Protein AF-A0A957GEA8-F1 (afdb_monomer_lite)

Structure (mmCIF, N/CA/C/O backbone):
data_AF-A0A957GEA8-F1
#
_entry.id   AF-A0A957GEA8-F1
#
loop_
_atom_site.group_PDB
_atom_site.id
_atom_site.type_symbol
_atom_site.label_atom_id
_atom_site.label_alt_id
_atom_site.label_comp_id
_atom_site.label_asym_id
_atom_site.label_entity_id
_atom_site.label_seq_id
_atom_site.pdbx_PDB_ins_code
_atom_site.Cartn_x
_atom_site.Cartn_y
_atom_site.Cartn_z
_atom_site.occupancy
_atom_site.B_iso_or_equiv
_atom_site.auth_seq_id
_atom_site.auth_comp_id
_atom_site.auth_asym_id
_atom_site.auth_atom_id
_atom_site.pdbx_PDB_model_num
ATOM 1 N N . PRO A 1 1 ? 6.054 -22.560 -19.680 1.00 32.09 1 PRO A N 1
ATOM 2 C CA . PRO A 1 1 ? 7.113 -21.522 -19.739 1.00 32.09 1 PRO A CA 1
ATOM 3 C C . PRO A 1 1 ? 6.521 -20.189 -20.221 1.00 32.09 1 PRO A C 1
ATOM 5 O O . PRO A 1 1 ? 5.772 -20.221 -21.194 1.00 32.09 1 PRO A O 1
ATOM 8 N N . PRO A 1 2 ? 6.773 -19.041 -19.571 1.00 39.28 2 PRO A N 1
ATOM 9 C CA . PRO A 1 2 ? 6.195 -17.772 -20.003 1.00 39.28 2 PRO A CA 1
AT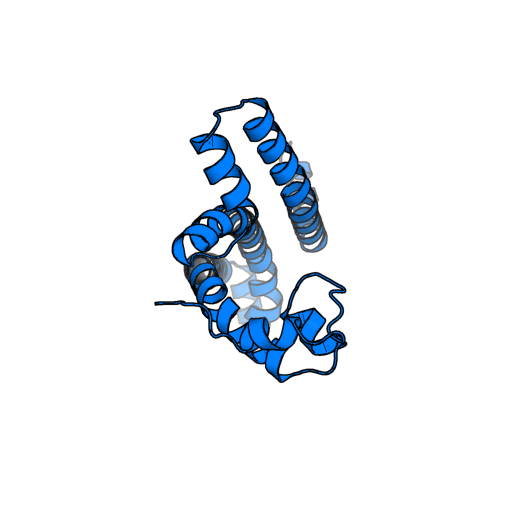OM 10 C C . PRO A 1 2 ? 7.001 -17.250 -21.202 1.00 39.28 2 PRO A C 1
ATOM 12 O O . PRO A 1 2 ? 7.773 -16.304 -21.114 1.00 39.28 2 PRO A O 1
ATOM 15 N N . GLY A 1 3 ? 6.890 -17.967 -22.318 1.00 37.44 3 GLY A N 1
ATOM 16 C CA . GLY A 1 3 ? 7.470 -17.631 -23.603 1.00 37.44 3 GLY A CA 1
ATOM 17 C C . GLY A 1 3 ? 6.441 -16.887 -24.443 1.00 37.44 3 GLY A C 1
ATOM 18 O O . GLY A 1 3 ? 5.502 -17.494 -24.938 1.00 37.44 3 GLY A O 1
ATOM 19 N N . ARG A 1 4 ? 6.638 -15.573 -24.569 1.00 45.50 4 ARG A N 1
ATOM 20 C CA . ARG A 1 4 ? 6.590 -14.807 -25.831 1.00 45.50 4 ARG A CA 1
ATOM 21 C C . ARG A 1 4 ? 5.460 -15.084 -26.838 1.00 45.50 4 ARG A C 1
ATOM 23 O O . ARG A 1 4 ? 5.717 -15.123 -28.035 1.00 45.50 4 ARG A O 1
ATOM 30 N N . THR A 1 5 ? 4.214 -15.231 -26.391 1.00 44.56 5 THR A N 1
ATOM 31 C CA . THR A 1 5 ? 3.037 -15.121 -27.279 1.00 44.56 5 THR A CA 1
ATOM 32 C C . THR A 1 5 ? 1.845 -14.466 -26.574 1.00 44.56 5 THR A C 1
ATOM 34 O O . THR A 1 5 ? 0.713 -14.930 -26.714 1.00 44.56 5 THR A O 1
ATOM 37 N N . SER A 1 6 ? 2.059 -13.420 -25.767 1.00 50.59 6 SER A N 1
ATOM 38 C CA . SER A 1 6 ? 0.917 -12.593 -25.360 1.00 50.59 6 SER A CA 1
ATOM 39 C C . SER A 1 6 ? 0.521 -11.701 -26.537 1.00 50.59 6 SER A C 1
ATOM 41 O O . SER A 1 6 ? 1.371 -11.157 -27.246 1.00 50.59 6 SER A O 1
ATOM 43 N N . PHE A 1 7 ? -0.785 -11.556 -26.764 1.00 51.22 7 PHE A N 1
ATOM 44 C CA . PHE A 1 7 ? -1.394 -10.748 -27.832 1.00 51.22 7 PHE A CA 1
ATOM 45 C C . PHE A 1 7 ? -0.913 -9.285 -27.852 1.00 51.22 7 PHE A C 1
ATOM 47 O O . PHE A 1 7 ? -1.114 -8.567 -28.833 1.00 51.22 7 PHE A O 1
ATOM 54 N N . ILE A 1 8 ? -0.261 -8.860 -26.770 1.00 54.62 8 ILE A N 1
ATOM 55 C CA . ILE A 1 8 ? 0.377 -7.568 -26.569 1.00 54.62 8 ILE A CA 1
ATOM 56 C C . ILE A 1 8 ? 1.554 -7.377 -27.540 1.00 54.62 8 ILE A C 1
ATOM 58 O O . ILE A 1 8 ? 1.580 -6.368 -28.234 1.00 54.62 8 ILE A O 1
ATOM 62 N N . GLU A 1 9 ? 2.479 -8.337 -27.677 1.00 53.47 9 GLU A N 1
ATOM 63 C CA . GLU A 1 9 ? 3.687 -8.158 -28.513 1.00 53.47 9 GLU A CA 1
ATOM 64 C C . GLU A 1 9 ? 3.320 -8.007 -30.004 1.00 53.47 9 GLU A C 1
ATOM 66 O O . GLU A 1 9 ? 3.827 -7.115 -30.679 1.00 53.47 9 GLU A O 1
ATOM 71 N N . LEU A 1 10 ? 2.334 -8.783 -30.482 1.00 51.53 10 LEU A N 1
ATOM 72 C CA . LEU A 1 10 ? 1.809 -8.708 -31.857 1.00 51.53 10 LEU A CA 1
ATOM 73 C C . LEU A 1 10 ? 0.988 -7.425 -32.119 1.00 51.53 10 LEU A C 1
ATOM 75 O O . LEU A 1 10 ? 0.885 -6.956 -33.251 1.00 51.53 10 LEU A O 1
ATOM 79 N N . SER A 1 11 ? 0.398 -6.844 -31.070 1.00 50.25 11 SER A N 1
ATOM 80 C CA . SER A 1 11 ? -0.443 -5.643 -31.145 1.00 50.25 11 SER A CA 1
ATOM 81 C C . SER A 1 11 ? 0.337 -4.332 -31.042 1.00 50.25 11 SER A C 1
ATOM 83 O O . SER A 1 11 ? -0.149 -3.314 -31.535 1.00 50.25 11 SER A O 1
ATOM 85 N N . LEU A 1 12 ? 1.521 -4.351 -30.422 1.00 53.03 12 LEU A N 1
ATOM 86 C CA . LEU A 1 12 ? 2.425 -3.200 -30.311 1.00 53.03 12 LEU A CA 1
ATOM 87 C C . LEU A 1 12 ? 3.177 -2.908 -31.622 1.00 53.03 12 LEU A C 1
ATOM 89 O O . LEU A 1 12 ? 3.655 -1.797 -31.819 1.00 53.03 12 LEU A O 1
ATOM 93 N N . THR A 1 13 ? 3.253 -3.877 -32.542 1.00 51.47 13 THR A N 1
ATOM 94 C CA . THR A 1 13 ? 3.856 -3.697 -33.878 1.00 51.47 13 THR A CA 1
ATOM 95 C C . THR A 1 13 ? 2.920 -2.989 -34.869 1.00 51.47 13 THR A C 1
ATOM 97 O O . THR A 1 13 ? 3.352 -2.570 -35.940 1.00 51.47 13 THR A O 1
ATOM 100 N N . THR A 1 14 ? 1.635 -2.816 -34.533 1.00 53.38 14 THR A N 1
ATOM 101 C CA . THR A 1 14 ? 0.718 -2.006 -35.350 1.00 53.38 14 THR A CA 1
ATOM 102 C C . THR A 1 14 ? 0.934 -0.532 -35.008 1.00 53.38 14 THR A C 1
ATOM 104 O O . THR A 1 14 ? 0.838 -0.146 -33.846 1.00 53.38 14 THR A O 1
ATOM 107 N N . SER A 1 15 ? 1.202 0.302 -36.016 1.00 55.28 15 SER A N 1
ATOM 108 C CA . SER A 1 15 ? 1.589 1.725 -35.943 1.00 55.28 15 SER A CA 1
ATOM 109 C C . SER A 1 15 ? 0.563 2.688 -35.303 1.00 55.28 15 SER A C 1
ATOM 111 O O . SER A 1 15 ? 0.611 3.894 -35.543 1.00 55.28 15 SER A O 1
ATOM 113 N N . THR A 1 16 ? -0.393 2.181 -34.526 1.00 60.28 16 THR A N 1
ATOM 114 C CA . THR A 1 16 ? -1.513 2.917 -33.922 1.00 60.28 16 THR A CA 1
ATOM 115 C C . THR A 1 16 ? -1.557 2.848 -32.394 1.00 60.28 16 THR A C 1
ATOM 117 O O . THR A 1 16 ? -2.399 3.521 -31.804 1.00 60.28 16 THR A O 1
ATOM 120 N N . PHE A 1 17 ? -0.677 2.092 -31.723 1.00 63.97 17 PHE A N 1
ATOM 121 C CA . PHE A 1 17 ? -0.645 2.049 -30.255 1.00 63.97 17 PHE A CA 1
ATOM 122 C C . PHE A 1 17 ? 0.238 3.169 -29.688 1.00 63.97 17 PHE A C 1
ATOM 124 O O . PHE A 1 17 ? 1.446 3.194 -29.917 1.00 63.97 17 PHE A O 1
ATOM 131 N N . ARG A 1 18 ? -0.358 4.113 -28.947 1.00 65.62 18 ARG A N 1
ATOM 132 C CA . ARG A 1 18 ? 0.378 5.190 -28.266 1.00 65.62 18 ARG A CA 1
ATOM 133 C C . ARG A 1 18 ? 0.570 4.855 -26.789 1.00 65.62 18 ARG A C 1
ATOM 135 O O . ARG A 1 18 ? -0.404 4.592 -26.085 1.00 65.62 18 ARG A O 1
ATOM 142 N N . HIS A 1 19 ? 1.818 4.901 -26.329 1.00 68.50 19 HIS A N 1
ATOM 143 C CA . HIS A 1 19 ? 2.173 4.776 -24.916 1.00 68.50 19 HIS A CA 1
ATOM 144 C C . HIS A 1 19 ? 2.036 6.142 -24.240 1.00 68.50 19 HIS A C 1
ATOM 146 O O . HIS A 1 19 ? 2.857 7.027 -24.472 1.00 68.50 19 HIS A O 1
ATOM 152 N N . TYR A 1 20 ? 0.983 6.332 -23.445 1.00 63.94 20 TYR A N 1
ATOM 153 C CA . TYR A 1 20 ? 0.741 7.587 -22.727 1.00 63.94 20 TYR A CA 1
ATOM 154 C C . TYR A 1 20 ? 1.329 7.546 -21.318 1.00 63.94 20 TYR A C 1
ATOM 156 O O . TYR A 1 20 ? 1.899 8.528 -20.853 1.00 63.94 20 TYR A O 1
ATOM 164 N N . THR A 1 21 ? 1.192 6.405 -20.644 1.00 64.50 21 THR A N 1
ATOM 165 C CA . THR A 1 21 ? 1.580 6.215 -19.241 1.00 64.50 21 THR A CA 1
ATOM 166 C C . THR A 1 21 ? 2.678 5.172 -19.063 1.00 64.50 21 THR A C 1
ATOM 168 O O . THR A 1 21 ? 3.313 5.126 -18.014 1.00 64.50 21 THR A O 1
ATOM 171 N N . GLY A 1 22 ? 2.904 4.325 -20.073 1.00 66.44 22 GLY A N 1
ATOM 172 C CA . GLY A 1 22 ? 3.813 3.183 -19.982 1.00 66.44 22 GLY A CA 1
ATOM 173 C C . GLY A 1 22 ? 3.194 1.980 -19.265 1.00 66.44 22 GLY A C 1
ATOM 174 O O . GLY A 1 22 ? 3.784 0.901 -19.263 1.00 66.44 22 GLY A O 1
ATOM 175 N N . LEU A 1 23 ? 1.987 2.124 -18.707 1.00 69.00 23 LEU A N 1
ATOM 176 C CA . LEU A 1 23 ? 1.240 1.030 -18.109 1.00 69.00 23 LEU A CA 1
ATOM 177 C C . LEU A 1 23 ? 0.229 0.484 -19.119 1.00 69.00 23 LEU A C 1
ATOM 179 O O . LEU A 1 23 ? -0.774 1.123 -19.428 1.00 69.00 23 LEU A O 1
ATOM 183 N N . LEU A 1 24 ? 0.458 -0.744 -19.584 1.00 71.88 24 LEU A N 1
ATOM 184 C CA . LEU A 1 24 ? -0.366 -1.392 -20.611 1.00 71.88 24 LEU A CA 1
ATOM 185 C C . LEU A 1 24 ? -1.851 -1.529 -20.227 1.00 71.88 24 LEU A C 1
ATOM 187 O O . LEU A 1 24 ? -2.702 -1.543 -21.114 1.00 71.88 24 LEU A O 1
ATOM 191 N N . THR A 1 25 ? -2.188 -1.588 -18.931 1.00 73.62 25 THR A N 1
ATOM 192 C CA . THR A 1 25 ? -3.592 -1.620 -18.479 1.00 73.62 25 THR A CA 1
ATOM 193 C C . THR A 1 25 ? -4.315 -0.306 -18.779 1.00 73.62 25 THR A C 1
ATOM 195 O O . THR A 1 25 ? -5.434 -0.328 -19.294 1.00 73.62 25 THR A O 1
ATOM 198 N N . ILE A 1 26 ? -3.665 0.827 -18.496 1.00 74.94 26 ILE A N 1
ATOM 199 C CA . ILE A 1 26 ? -4.203 2.175 -18.700 1.00 74.94 26 ILE A CA 1
ATOM 200 C C . ILE A 1 26 ? -4.102 2.560 -20.178 1.00 74.94 26 ILE A C 1
ATOM 202 O O . ILE A 1 26 ? -5.088 2.995 -20.768 1.00 74.94 26 ILE A O 1
ATOM 206 N N . ASP A 1 27 ? -2.958 2.307 -20.812 1.00 75.69 27 ASP A N 1
ATOM 207 C CA . ASP A 1 27 ? -2.736 2.615 -22.226 1.00 75.69 27 ASP A CA 1
ATOM 208 C C . ASP A 1 27 ? -3.645 1.779 -23.148 1.00 75.69 27 ASP A C 1
ATOM 210 O O . ASP A 1 27 ? -4.105 2.277 -24.173 1.00 75.69 27 ASP A O 1
ATOM 214 N N . GLY A 1 28 ? -3.973 0.532 -22.786 1.00 74.56 28 GLY A N 1
ATOM 215 C CA . GLY A 1 28 ? -4.964 -0.275 -23.508 1.00 74.56 28 GLY A CA 1
ATOM 216 C C . GLY A 1 28 ? -6.370 0.332 -23.464 1.00 74.56 28 GLY A C 1
ATOM 217 O O . GLY A 1 28 ? -7.063 0.369 -24.483 1.00 74.56 28 GLY A O 1
ATOM 218 N N . LEU A 1 29 ? -6.756 0.898 -22.315 1.00 78.06 29 LEU A N 1
ATOM 219 C CA . LEU A 1 29 ? -8.060 1.527 -22.125 1.00 78.06 29 LEU A CA 1
ATOM 220 C C . LEU A 1 29 ? -8.144 2.864 -22.873 1.00 78.06 29 LEU A C 1
ATOM 222 O O . LEU A 1 29 ? -9.133 3.114 -23.558 1.00 78.06 29 LEU A O 1
ATOM 226 N N . LEU A 1 30 ? -7.092 3.691 -22.803 1.00 77.75 30 LEU A N 1
ATOM 227 C CA . LEU A 1 30 ? -7.028 4.967 -23.528 1.00 77.75 30 LEU A CA 1
ATOM 228 C C . LEU A 1 30 ? -6.986 4.788 -25.050 1.00 77.75 30 LEU A C 1
ATOM 230 O O . LEU A 1 30 ? -7.529 5.621 -25.770 1.00 77.75 30 LEU A O 1
ATOM 234 N N . ASN A 1 31 ? -6.386 3.704 -25.547 1.00 77.19 31 ASN A N 1
ATOM 235 C CA . ASN A 1 31 ? -6.384 3.377 -26.976 1.00 77.19 31 ASN A CA 1
ATOM 236 C C . ASN A 1 31 ? -7.678 2.669 -27.438 1.00 77.19 31 ASN A C 1
ATOM 238 O O . ASN A 1 31 ? -7.759 2.248 -28.591 1.00 77.19 31 ASN A O 1
ATOM 242 N N . GLY A 1 32 ? -8.686 2.515 -26.566 1.00 78.69 32 GLY A N 1
ATOM 243 C CA . GLY A 1 32 ? -9.972 1.893 -26.902 1.00 78.69 32 GLY A CA 1
ATOM 244 C C . GLY A 1 32 ? -9.898 0.382 -27.151 1.00 78.69 32 GLY A C 1
ATOM 245 O O . GLY A 1 32 ? -10.764 -0.171 -27.825 1.00 78.69 32 GLY A O 1
ATOM 246 N N . ARG A 1 33 ? -8.863 -0.296 -26.635 1.00 78.00 33 ARG A N 1
ATOM 247 C CA . ARG A 1 33 ? -8.604 -1.729 -26.843 1.00 78.00 33 ARG A CA 1
ATOM 248 C C . ARG A 1 33 ? -8.740 -2.506 -25.527 1.00 78.00 33 ARG A C 1
ATOM 250 O O . ARG A 1 33 ? -7.726 -2.781 -24.878 1.00 78.00 33 ARG A O 1
ATOM 257 N N . PRO A 1 34 ? -9.966 -2.912 -25.140 1.00 76.75 34 PRO A N 1
ATOM 258 C CA . PRO A 1 34 ? -10.196 -3.634 -23.887 1.00 76.75 34 PRO A CA 1
ATOM 259 C C . PRO A 1 34 ? -9.460 -4.981 -23.827 1.00 76.75 34 PRO A C 1
ATOM 261 O O . PRO A 1 34 ? -9.084 -5.416 -22.740 1.00 76.75 34 PRO A O 1
ATOM 264 N N . ASP A 1 35 ? -9.176 -5.601 -24.975 1.00 76.56 35 ASP A N 1
ATOM 265 C CA . ASP A 1 35 ? -8.456 -6.878 -25.057 1.00 76.56 35 ASP A CA 1
ATOM 266 C C . ASP A 1 35 ? -7.048 -6.797 -24.443 1.00 76.56 35 ASP A C 1
ATOM 268 O O . ASP A 1 35 ? -6.633 -7.688 -23.702 1.00 76.56 35 ASP A O 1
ATOM 272 N N . ILE A 1 36 ? -6.326 -5.697 -24.697 1.00 74.50 36 ILE A N 1
ATOM 273 C CA . ILE A 1 36 ? -4.970 -5.467 -24.168 1.00 74.50 36 ILE A CA 1
ATOM 274 C C . ILE A 1 36 ? -5.027 -5.218 -22.662 1.00 74.50 36 ILE A C 1
ATOM 276 O O . ILE A 1 36 ? -4.199 -5.729 -21.910 1.00 74.50 36 ILE A O 1
ATOM 280 N N . THR A 1 37 ? -6.021 -4.454 -22.209 1.00 77.50 37 THR A N 1
ATOM 281 C CA . THR A 1 37 ? -6.202 -4.153 -20.790 1.00 77.50 37 THR A CA 1
ATOM 282 C C . THR A 1 37 ? -6.487 -5.419 -19.983 1.00 77.50 37 THR A C 1
ATOM 284 O O . THR A 1 37 ? -5.866 -5.622 -18.941 1.00 77.50 37 THR A O 1
ATOM 287 N N . ILE A 1 38 ? -7.377 -6.293 -20.464 1.00 78.38 38 ILE A N 1
ATOM 288 C CA . ILE A 1 38 ? -7.722 -7.550 -19.781 1.00 78.38 38 ILE A CA 1
ATOM 289 C C . ILE A 1 38 ? -6.508 -8.484 -19.710 1.00 78.38 38 ILE A C 1
ATOM 291 O O . ILE A 1 38 ? -6.235 -9.052 -18.649 1.00 78.38 38 ILE A O 1
ATOM 295 N N . ASP A 1 39 ? -5.749 -8.615 -20.800 1.00 78.00 39 ASP A N 1
ATOM 296 C CA . ASP A 1 39 ? -4.547 -9.452 -20.807 1.00 78.00 39 ASP A CA 1
ATOM 297 C C . ASP A 1 39 ? -3.464 -8.899 -19.863 1.00 78.00 39 ASP A C 1
ATOM 299 O O . ASP A 1 39 ? -2.854 -9.651 -19.098 1.00 78.00 39 ASP A O 1
ATOM 303 N N . ALA A 1 40 ? -3.289 -7.575 -19.814 1.00 77.25 40 ALA A N 1
ATOM 304 C CA . ALA A 1 40 ? -2.378 -6.924 -18.875 1.00 77.25 40 ALA A CA 1
ATOM 305 C C . ALA A 1 40 ? -2.790 -7.147 -17.404 1.00 77.25 40 ALA A C 1
ATOM 307 O O . ALA A 1 40 ? -1.942 -7.462 -16.566 1.00 77.25 40 ALA A O 1
ATOM 308 N N . PHE A 1 41 ? -4.086 -7.070 -17.079 1.00 79.81 41 PHE A N 1
ATOM 309 C CA . PHE A 1 41 ? -4.580 -7.404 -15.736 1.00 79.81 41 PHE A CA 1
ATOM 310 C C . PHE A 1 41 ? -4.335 -8.870 -15.370 1.00 79.81 41 PHE A C 1
ATOM 312 O O . PHE A 1 41 ? -3.943 -9.159 -14.239 1.00 79.81 41 PHE A O 1
ATOM 319 N N . ARG A 1 42 ? -4.514 -9.798 -16.316 1.00 82.06 42 ARG A N 1
ATOM 320 C CA . ARG A 1 42 ? -4.253 -11.226 -16.093 1.00 82.06 42 ARG A CA 1
ATOM 321 C C . ARG A 1 42 ? -2.786 -11.496 -15.750 1.00 82.06 42 ARG A C 1
ATOM 323 O O . ARG A 1 42 ? -2.517 -12.323 -14.880 1.00 82.06 42 ARG A O 1
ATOM 330 N N . HIS A 1 43 ? -1.855 -10.786 -16.386 1.00 79.81 43 HIS A N 1
ATOM 331 C CA . HIS A 1 43 ? -0.423 -10.901 -16.095 1.00 79.81 43 HIS A CA 1
ATOM 332 C C . HIS A 1 43 ? -0.039 -10.271 -14.746 1.00 79.81 43 HIS A C 1
ATOM 334 O O . HIS A 1 43 ? 0.835 -10.797 -14.060 1.00 79.81 43 HIS A O 1
ATOM 340 N N . LEU A 1 44 ? -0.719 -9.201 -14.320 1.00 82.69 44 LEU A N 1
ATOM 341 C CA . LEU A 1 44 ? -0.487 -8.561 -13.017 1.00 82.69 44 LEU A CA 1
ATOM 342 C C . LEU A 1 44 ? -1.147 -9.292 -11.842 1.00 82.69 44 LEU A C 1
ATOM 344 O O . LEU A 1 44 ? -0.710 -9.135 -10.702 1.00 82.69 44 LEU A O 1
ATOM 348 N N . PHE A 1 45 ? -2.180 -10.097 -12.097 1.00 87.31 45 PHE A N 1
ATOM 349 C CA . PHE A 1 45 ? -2.962 -10.737 -11.043 1.00 87.31 45 PHE A CA 1
ATOM 350 C C . PHE A 1 45 ? -2.107 -11.605 -10.111 1.00 87.31 45 PHE A C 1
ATOM 352 O O . PHE A 1 45 ? -2.192 -11.455 -8.897 1.00 87.31 45 PHE A O 1
ATOM 359 N N . LEU A 1 46 ? -1.260 -12.480 -10.661 1.00 87.25 46 LEU A N 1
ATOM 360 C CA . LEU A 1 46 ? -0.427 -13.396 -9.872 1.00 87.25 46 LEU A CA 1
ATOM 361 C C . LEU A 1 46 ? 0.588 -12.656 -8.965 1.00 87.25 46 LEU A C 1
ATOM 363 O O . LEU A 1 46 ? 0.574 -12.907 -7.756 1.00 87.25 46 LEU A O 1
ATOM 367 N N . PRO A 1 47 ? 1.408 -11.717 -9.483 1.00 87.25 47 PRO A N 1
ATOM 368 C CA . PRO A 1 47 ? 2.281 -10.861 -8.674 1.00 87.25 47 PRO A CA 1
ATOM 369 C C . PRO A 1 47 ? 1.551 -10.111 -7.554 1.00 87.25 47 PRO A C 1
ATOM 371 O O . PRO A 1 47 ? 1.949 -10.165 -6.388 1.00 87.25 47 PRO A O 1
ATOM 374 N N . VAL A 1 48 ? 0.452 -9.431 -7.898 1.00 88.56 48 VAL A N 1
ATOM 375 C CA . VAL A 1 48 ? -0.310 -8.599 -6.958 1.00 88.56 48 VAL A CA 1
ATOM 376 C C . VAL A 1 48 ? -0.968 -9.459 -5.889 1.00 88.56 48 VAL A C 1
ATOM 378 O O . VAL A 1 48 ? -0.934 -9.106 -4.710 1.00 88.56 48 VAL A O 1
ATOM 381 N N . PHE A 1 49 ? -1.532 -10.605 -6.270 1.00 91.38 49 PHE A N 1
ATOM 382 C CA . PHE A 1 49 ? -2.156 -11.530 -5.334 1.00 91.38 49 PHE A CA 1
ATOM 383 C C . PHE A 1 49 ? -1.132 -12.109 -4.352 1.00 91.38 49 PHE A C 1
ATOM 385 O O . PHE A 1 49 ? -1.392 -12.133 -3.150 1.00 91.38 49 PHE A O 1
ATOM 392 N N . SER A 1 50 ? 0.055 -12.493 -4.836 1.00 90.50 50 SER A N 1
ATOM 393 C CA . SER A 1 50 ? 1.143 -12.999 -3.990 1.00 90.50 50 SER A CA 1
ATOM 394 C C . SER A 1 50 ? 1.584 -11.968 -2.946 1.00 90.50 50 SER A C 1
ATOM 396 O O . SER A 1 50 ? 1.699 -12.295 -1.764 1.00 90.50 50 SER A O 1
ATOM 398 N N . LEU A 1 51 ? 1.789 -10.711 -3.357 1.00 89.19 51 LEU A N 1
ATOM 399 C CA . LEU A 1 51 ? 2.136 -9.619 -2.441 1.00 89.19 51 LEU A CA 1
ATOM 400 C C . LEU A 1 51 ? 1.012 -9.317 -1.450 1.00 89.19 51 LEU A C 1
ATOM 402 O O . LEU A 1 51 ? 1.253 -9.160 -0.253 1.00 89.19 51 LEU A O 1
ATOM 406 N N . SER A 1 52 ? -0.228 -9.264 -1.936 1.00 90.12 52 SER A N 1
ATOM 407 C CA . SER A 1 52 ? -1.392 -8.940 -1.109 1.00 90.12 52 SER A CA 1
ATOM 408 C C . SER A 1 52 ? -1.602 -9.984 -0.017 1.00 90.12 52 SER A C 1
ATOM 410 O O . SER A 1 52 ? -1.822 -9.630 1.142 1.00 90.12 52 SER A O 1
ATOM 412 N N . LEU A 1 53 ? -1.482 -11.270 -0.361 1.00 91.25 53 LEU A N 1
ATOM 413 C CA . LEU A 1 53 ? -1.695 -12.374 0.571 1.00 91.25 53 LEU A CA 1
ATOM 414 C C . LEU A 1 53 ? -0.705 -12.338 1.747 1.00 91.25 53 LEU A C 1
ATOM 416 O O . LEU A 1 53 ? -1.099 -12.594 2.886 1.00 91.25 53 LEU A O 1
ATOM 420 N N . MET A 1 54 ? 0.549 -11.952 1.489 1.00 87.75 54 MET A N 1
ATOM 421 C CA . MET A 1 54 ? 1.597 -11.837 2.510 1.00 87.75 54 MET A CA 1
ATOM 422 C C . MET A 1 54 ? 1.244 -10.816 3.604 1.00 87.75 54 MET A C 1
ATOM 424 O O . MET A 1 54 ? 1.472 -11.062 4.790 1.00 87.75 54 MET A O 1
ATOM 428 N N . HIS A 1 55 ? 0.643 -9.686 3.229 1.00 88.94 55 HIS A N 1
ATOM 429 C CA . HIS A 1 55 ? 0.284 -8.627 4.178 1.00 88.94 55 HIS A CA 1
ATOM 430 C C . HIS A 1 55 ? -1.122 -8.779 4.761 1.00 88.94 55 HIS A C 1
ATOM 432 O O . HIS A 1 55 ? -1.361 -8.350 5.893 1.00 88.94 55 HIS A O 1
ATOM 438 N N . TRP A 1 56 ? -2.032 -9.441 4.041 1.00 90.94 56 TRP A N 1
ATOM 439 C CA . TRP A 1 56 ? -3.418 -9.638 4.465 1.00 90.94 56 TRP A CA 1
ATOM 440 C C . TRP A 1 56 ? -3.525 -10.317 5.833 1.00 90.94 56 TRP A C 1
ATOM 442 O O . TRP A 1 56 ? -4.257 -9.856 6.712 1.00 90.94 56 TRP A O 1
ATOM 452 N N . ALA A 1 57 ? -2.748 -11.385 6.044 1.00 90.25 57 ALA A N 1
ATOM 453 C CA . ALA A 1 57 ? -2.746 -12.129 7.302 1.00 90.25 57 ALA A CA 1
ATOM 454 C C . ALA A 1 57 ? -2.301 -11.260 8.491 1.00 90.25 57 ALA A C 1
ATOM 456 O O . ALA A 1 57 ? -2.909 -11.298 9.564 1.00 90.25 57 ALA A O 1
ATOM 457 N N . THR A 1 58 ? -1.262 -10.445 8.295 1.00 89.38 58 THR A N 1
ATOM 458 C CA . THR A 1 58 ? -0.716 -9.565 9.334 1.00 89.38 58 THR A CA 1
ATOM 459 C C . THR A 1 58 ? -1.698 -8.459 9.697 1.00 89.38 58 THR A C 1
ATOM 461 O O . THR A 1 58 ? -1.968 -8.256 10.882 1.00 89.38 58 THR A O 1
ATOM 464 N N . LEU A 1 59 ? -2.283 -7.803 8.691 1.00 90.06 59 LEU A N 1
ATOM 465 C CA . LEU A 1 59 ? -3.267 -6.746 8.899 1.00 90.06 59 LEU A CA 1
ATOM 466 C C . LEU A 1 59 ? -4.500 -7.281 9.639 1.00 90.06 59 LEU A C 1
ATOM 468 O O . LEU A 1 59 ? -4.876 -6.738 10.675 1.00 90.06 59 LEU A O 1
ATOM 472 N N . GLY A 1 60 ? -5.068 -8.402 9.181 1.00 90.62 60 GLY A N 1
ATOM 473 C CA . GLY A 1 60 ? -6.227 -9.024 9.824 1.00 90.62 60 GLY A CA 1
ATOM 474 C C . GLY A 1 60 ? -5.958 -9.438 11.274 1.00 90.62 60 GLY A C 1
ATOM 475 O O . GLY A 1 60 ? -6.794 -9.207 12.150 1.00 90.62 60 GLY A O 1
ATOM 476 N N . ARG A 1 61 ? -4.772 -9.992 11.559 1.00 91.12 61 ARG A N 1
ATOM 477 C CA . ARG A 1 61 ? -4.360 -10.357 12.922 1.00 91.12 61 ARG A CA 1
ATOM 478 C C . ARG A 1 61 ? -4.276 -9.136 13.836 1.00 91.12 61 ARG A C 1
ATOM 480 O O . ARG A 1 61 ? -4.788 -9.196 14.952 1.00 91.12 61 ARG A O 1
ATOM 487 N N . ILE A 1 62 ? -3.659 -8.048 13.374 1.00 90.00 62 ILE A N 1
ATOM 488 C CA . ILE A 1 62 ? -3.490 -6.819 14.162 1.00 90.00 62 ILE A CA 1
ATOM 489 C C . ILE A 1 62 ? -4.842 -6.151 14.402 1.00 90.00 62 ILE A C 1
ATOM 491 O O . ILE A 1 62 ? -5.187 -5.888 15.549 1.00 90.00 62 ILE A O 1
ATOM 495 N N . THR A 1 63 ? -5.656 -5.975 13.359 1.00 89.25 63 THR A N 1
ATOM 496 C CA . THR A 1 63 ? -7.004 -5.410 13.497 1.00 89.25 63 THR A CA 1
ATOM 497 C C . THR A 1 63 ? -7.862 -6.237 14.453 1.00 89.25 63 THR A C 1
ATOM 499 O O . THR A 1 63 ? -8.536 -5.671 15.310 1.00 89.25 63 THR A O 1
ATOM 502 N N . ARG A 1 64 ? -7.811 -7.575 14.368 1.00 89.94 64 ARG A N 1
ATOM 503 C CA . ARG A 1 64 ? -8.548 -8.455 15.287 1.00 89.94 64 ARG A CA 1
ATOM 504 C C . ARG A 1 64 ? -8.055 -8.320 16.727 1.00 89.94 64 ARG A C 1
ATOM 506 O O . ARG A 1 64 ? -8.886 -8.237 17.625 1.00 89.94 64 ARG A O 1
ATOM 513 N N . ALA A 1 65 ? -6.742 -8.299 16.951 1.00 90.25 65 ALA A N 1
ATOM 514 C CA . ALA A 1 65 ? -6.167 -8.138 18.286 1.00 90.25 65 ALA A CA 1
ATOM 515 C C . ALA A 1 65 ? -6.566 -6.792 18.909 1.00 90.25 65 ALA A C 1
ATOM 517 O O . ALA A 1 65 ? -7.036 -6.748 20.043 1.00 90.25 65 ALA A O 1
ATOM 518 N N . SER A 1 66 ? -6.473 -5.708 18.138 1.00 88.25 66 SER A N 1
ATOM 519 C CA . SER A 1 66 ? -6.908 -4.383 18.574 1.00 88.25 66 SER A CA 1
ATOM 520 C C . SER A 1 66 ? -8.408 -4.336 18.863 1.00 88.25 66 SER A C 1
ATOM 522 O O . SER A 1 66 ? -8.803 -3.756 19.866 1.00 88.25 66 SER A O 1
ATOM 524 N N . LEU A 1 67 ? -9.246 -4.984 18.046 1.00 87.62 67 LEU A N 1
ATOM 525 C CA . LEU A 1 67 ? -10.692 -5.041 18.275 1.00 87.62 67 LEU A CA 1
ATOM 526 C C . LEU A 1 67 ? -11.054 -5.807 19.552 1.00 87.62 67 LEU A C 1
ATOM 528 O O . LEU A 1 67 ? -11.979 -5.400 20.244 1.00 87.62 67 LEU A O 1
ATOM 532 N N . ILE A 1 68 ? -10.341 -6.890 19.871 1.00 88.31 68 ILE A N 1
ATOM 533 C CA . ILE A 1 68 ? -10.539 -7.641 21.121 1.00 88.31 68 ILE A CA 1
ATOM 534 C C . ILE A 1 68 ? -10.222 -6.745 22.320 1.00 88.31 68 ILE A C 1
ATOM 536 O O . ILE A 1 68 ? -11.095 -6.544 23.155 1.00 88.31 68 ILE A O 1
ATOM 540 N N . ASN A 1 69 ? -9.042 -6.119 22.337 1.00 86.06 69 ASN A N 1
ATOM 541 C CA . ASN A 1 69 ? -8.629 -5.224 23.425 1.00 86.06 69 ASN A CA 1
ATOM 542 C C . ASN A 1 69 ? -9.572 -4.023 23.598 1.00 86.06 69 ASN A C 1
ATOM 544 O O . ASN A 1 69 ? -9.725 -3.485 24.690 1.00 86.06 69 ASN A O 1
ATOM 548 N N . GLU A 1 70 ? -10.190 -3.571 22.509 1.00 87.38 70 GLU A N 1
ATOM 549 C CA . GLU A 1 70 ? -11.104 -2.439 22.531 1.00 87.38 70 GLU A CA 1
ATOM 550 C C . GLU A 1 70 ? -12.477 -2.793 23.120 1.00 87.38 70 GLU A C 1
ATOM 552 O O . GLU A 1 70 ? -13.129 -1.930 23.704 1.00 87.38 70 GLU A O 1
ATOM 557 N N . LYS A 1 71 ? -12.918 -4.053 22.993 1.00 84.25 71 LYS A N 1
ATOM 558 C CA . LYS A 1 71 ? -14.210 -4.524 23.522 1.00 84.25 71 LYS A CA 1
ATOM 559 C C . LYS A 1 71 ? -14.250 -4.584 25.047 1.00 84.25 71 LYS A C 1
ATOM 561 O O . LYS A 1 71 ? -15.336 -4.450 25.601 1.00 84.25 71 LYS A O 1
ATOM 566 N N . ASP A 1 72 ? -13.097 -4.740 25.690 1.00 85.19 72 ASP A N 1
ATOM 567 C CA . ASP A 1 72 ? -12.976 -4.858 27.147 1.00 85.19 72 ASP A CA 1
ATOM 568 C C . ASP A 1 72 ? -12.923 -3.495 27.865 1.00 85.19 72 ASP A C 1
ATOM 570 O O . ASP A 1 72 ? -12.756 -3.436 29.080 1.00 85.19 72 ASP A O 1
ATOM 574 N N . LYS A 1 73 ? -13.063 -2.379 27.136 1.00 87.38 73 LYS A N 1
ATOM 575 C CA . LYS A 1 73 ? -12.997 -1.028 27.711 1.00 87.38 73 LYS A CA 1
ATOM 576 C C . LYS A 1 73 ? -14.332 -0.560 28.292 1.00 87.38 73 LYS A C 1
ATOM 578 O O . LYS A 1 73 ? -15.395 -0.772 27.708 1.00 87.38 73 LYS A O 1
ATOM 583 N N . ASP A 1 74 ? -14.259 0.216 29.373 1.00 87.69 74 ASP A N 1
ATOM 584 C CA . ASP A 1 74 ? -15.420 0.714 30.127 1.00 87.69 74 ASP A CA 1
ATOM 585 C C . ASP A 1 74 ? -16.443 1.481 29.278 1.00 87.69 74 ASP A C 1
ATOM 587 O O . ASP A 1 74 ? -17.648 1.357 29.495 1.00 87.69 74 ASP A O 1
ATOM 591 N N . TYR A 1 75 ? -15.999 2.231 28.262 1.00 85.06 75 TYR A N 1
ATOM 592 C CA . TYR A 1 75 ? -16.919 2.965 27.386 1.00 85.06 75 TYR A CA 1
ATOM 593 C C . TYR A 1 75 ? -17.795 2.028 26.532 1.00 85.06 75 TYR A C 1
ATOM 595 O O . TYR A 1 75 ? -18.915 2.394 26.170 1.00 85.06 75 TYR A O 1
ATOM 603 N N . VAL A 1 76 ? -17.312 0.820 26.210 1.00 86.56 76 VAL A N 1
ATOM 604 C CA . VAL A 1 76 ? -18.084 -0.207 25.491 1.00 86.56 76 VAL A CA 1
ATOM 605 C C . VAL A 1 76 ? -19.130 -0.807 26.426 1.00 86.56 76 VAL A C 1
ATOM 607 O O . VAL A 1 76 ? -20.293 -0.944 26.038 1.00 86.56 76 VAL A O 1
ATOM 610 N N . THR A 1 77 ? -18.750 -1.089 27.674 1.00 86.12 77 THR A N 1
ATOM 611 C CA . THR A 1 77 ? -19.663 -1.561 28.725 1.00 86.12 77 THR A CA 1
ATOM 612 C C . THR A 1 77 ? -20.760 -0.536 29.011 1.00 86.12 77 THR A C 1
ATOM 614 O O . THR A 1 77 ? -21.939 -0.893 29.039 1.00 86.12 77 THR A O 1
ATOM 617 N N . ALA A 1 78 ? -20.408 0.748 29.122 1.00 87.38 78 ALA A N 1
ATOM 618 C CA . ALA A 1 78 ? -21.364 1.839 29.289 1.00 87.38 78 ALA A CA 1
ATOM 619 C C . ALA A 1 78 ? -22.312 1.958 28.085 1.00 87.38 78 ALA A C 1
ATOM 621 O O . ALA A 1 78 ? -23.528 2.042 28.253 1.00 87.38 78 ALA A O 1
ATOM 622 N N . ALA A 1 79 ? -21.790 1.888 26.855 1.00 86.06 79 ALA A N 1
ATOM 623 C CA . ALA A 1 79 ? -22.619 1.923 25.652 1.00 86.06 79 ALA A CA 1
ATOM 624 C C . ALA A 1 79 ? -23.626 0.757 25.601 1.00 86.06 79 ALA A C 1
ATOM 626 O O . ALA A 1 79 ? -24.783 0.956 25.221 1.00 86.06 79 ALA A O 1
ATOM 627 N N . ARG A 1 80 ? -23.217 -0.445 26.031 1.00 85.19 80 ARG A N 1
ATOM 628 C CA . ARG A 1 80 ? -24.111 -1.606 26.148 1.00 85.19 80 ARG A CA 1
ATOM 629 C C . ARG A 1 80 ? -25.158 -1.408 27.250 1.00 85.19 80 ARG A C 1
ATOM 631 O O . ARG A 1 80 ? -26.319 -1.741 27.029 1.00 85.19 80 ARG A O 1
ATOM 638 N N . ALA A 1 81 ? -24.786 -0.827 28.392 1.00 89.00 81 ALA A N 1
ATOM 639 C CA . ALA A 1 81 ? -25.716 -0.506 29.479 1.00 89.00 81 ALA A CA 1
ATOM 640 C C . ALA A 1 81 ? -26.791 0.515 29.059 1.00 89.00 81 ALA A C 1
ATOM 642 O O . ALA A 1 81 ? -27.931 0.436 29.507 1.00 89.00 81 ALA A O 1
ATOM 643 N N . HIS A 1 82 ? -26.465 1.416 28.128 1.00 86.31 82 HIS A N 1
ATOM 644 C CA . HIS A 1 82 ? -27.417 2.340 27.504 1.00 86.31 82 HIS A CA 1
ATOM 645 C C . HIS A 1 82 ? -28.316 1.702 26.424 1.00 86.31 82 HIS A C 1
ATOM 647 O O . HIS A 1 82 ? -29.082 2.410 25.771 1.00 86.31 82 HIS A O 1
ATOM 653 N N . GLY A 1 83 ? -28.240 0.384 26.202 1.00 89.00 83 GLY A N 1
ATOM 654 C CA . GLY A 1 83 ? -29.094 -0.331 25.247 1.00 89.00 83 GLY A CA 1
ATOM 655 C C . GLY A 1 83 ? -28.748 -0.088 23.773 1.00 89.00 83 GLY A C 1
ATOM 656 O O . GLY A 1 83 ? -29.564 -0.363 22.892 1.00 89.00 83 GLY A O 1
ATOM 657 N N . LEU A 1 84 ? -27.554 0.436 23.469 1.00 87.94 84 LEU A N 1
ATOM 658 C CA . LEU A 1 84 ? -27.117 0.611 22.084 1.00 87.94 84 LEU A CA 1
ATOM 659 C C . LEU A 1 84 ? -26.909 -0.760 21.416 1.00 87.94 84 LEU A C 1
ATOM 661 O O . LEU A 1 84 ? -26.278 -1.642 22.003 1.00 87.94 84 LEU A O 1
ATOM 665 N N . PRO A 1 85 ? -27.377 -0.950 20.168 1.00 88.19 85 PRO A N 1
ATOM 666 C CA . PRO A 1 85 ? -27.182 -2.209 19.462 1.00 88.19 85 PRO A CA 1
ATOM 667 C C . PRO A 1 85 ? -25.695 -2.425 19.147 1.00 88.19 85 PRO A C 1
ATOM 669 O O . PRO A 1 85 ? -25.002 -1.487 18.740 1.00 88.19 85 PRO A O 1
ATOM 672 N N . GLU A 1 86 ? -25.208 -3.665 19.282 1.00 83.19 86 GLU A N 1
ATOM 673 C CA . GLU A 1 86 ? -23.773 -3.991 19.179 1.00 83.19 86 GLU A CA 1
ATOM 674 C C . GLU A 1 86 ? -23.132 -3.499 17.878 1.00 83.19 86 GLU A C 1
ATOM 676 O O . GLU A 1 86 ? -22.032 -2.949 17.901 1.00 83.19 86 GLU A O 1
ATOM 681 N N . TRP A 1 87 ? -23.836 -3.613 16.748 1.00 86.00 87 TRP A N 1
ATOM 682 C CA . TRP A 1 87 ? -23.326 -3.155 15.454 1.00 86.00 87 TRP A CA 1
ATOM 683 C C . TRP A 1 87 ? -22.986 -1.656 15.460 1.00 86.00 87 TRP A C 1
ATOM 685 O O . TRP A 1 87 ? -21.990 -1.246 14.869 1.00 86.00 87 TRP A O 1
ATOM 695 N N . ARG A 1 88 ? -23.770 -0.829 16.167 1.00 85.69 88 ARG A N 1
ATOM 696 C CA . ARG A 1 88 ? -23.555 0.621 16.256 1.00 85.69 88 ARG A CA 1
ATOM 697 C C . ARG A 1 88 ? -22.374 0.953 17.164 1.00 85.69 88 ARG A C 1
ATOM 699 O O . ARG A 1 88 ? -21.631 1.887 16.867 1.00 85.69 88 ARG A O 1
ATOM 706 N N . VAL A 1 89 ? -22.187 0.199 18.248 1.00 85.56 89 VAL A N 1
ATOM 707 C CA . VAL A 1 89 ? -21.027 0.350 19.142 1.00 85.56 89 VAL A CA 1
ATOM 708 C C . VAL A 1 89 ? -19.745 -0.001 18.388 1.00 85.56 89 VAL A C 1
ATOM 710 O O . VAL A 1 89 ? -18.820 0.811 18.350 1.00 85.56 89 VAL A O 1
ATOM 713 N N . VAL A 1 90 ? -19.748 -1.136 17.682 1.00 85.12 90 VAL A N 1
ATOM 714 C CA . VAL A 1 90 ? -18.605 -1.604 16.891 1.00 85.12 90 VAL A CA 1
ATOM 715 C C . VAL A 1 90 ? -18.247 -0.613 15.786 1.00 85.12 90 VAL A C 1
ATOM 717 O O . VAL A 1 90 ? -17.113 -0.153 15.745 1.00 85.12 90 VAL A O 1
ATOM 720 N N . TRP A 1 91 ? -19.186 -0.231 14.917 1.00 83.88 91 TRP A N 1
ATOM 721 C CA . TRP A 1 91 ? -18.873 0.627 13.766 1.00 83.88 91 TRP A CA 1
ATOM 722 C C . TRP A 1 91 ? -18.524 2.069 14.141 1.00 83.88 91 TRP A C 1
ATOM 724 O O . TRP A 1 91 ? -17.650 2.668 13.518 1.00 83.88 91 TRP A O 1
ATOM 734 N N . ARG A 1 92 ? -19.201 2.653 15.139 1.00 80.81 92 ARG A N 1
ATOM 735 C CA . ARG A 1 92 ? -19.048 4.083 15.452 1.00 80.81 92 ARG A CA 1
ATOM 736 C C . ARG A 1 92 ? -17.981 4.375 16.503 1.00 80.81 92 ARG A C 1
ATOM 738 O O . ARG A 1 92 ? -17.362 5.433 16.422 1.00 80.81 92 ARG A O 1
ATOM 745 N N . HIS A 1 93 ? -17.776 3.478 17.468 1.00 79.19 93 HIS A N 1
ATOM 746 C CA . HIS A 1 93 ? -16.879 3.720 18.602 1.00 79.19 93 HIS A CA 1
ATOM 747 C C . HIS A 1 93 ? -15.637 2.833 18.518 1.00 79.19 93 HIS A C 1
ATOM 749 O O . HIS A 1 93 ? -14.526 3.341 18.393 1.00 79.19 93 HIS A O 1
ATOM 755 N N . THR A 1 94 ? -15.824 1.512 18.489 1.00 81.81 94 THR A N 1
ATOM 756 C CA . THR A 1 94 ? -14.717 0.547 18.541 1.00 81.81 94 THR A CA 1
ATOM 757 C C . THR A 1 94 ? -13.852 0.596 17.275 1.00 81.81 94 THR A C 1
ATOM 759 O O . THR A 1 94 ? -12.633 0.704 17.362 1.00 81.81 94 THR A O 1
ATOM 762 N N . 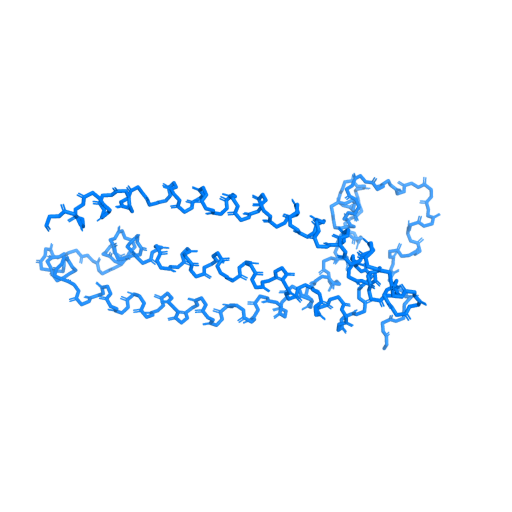PHE A 1 95 ? -14.457 0.583 16.083 1.00 81.81 95 PHE A N 1
ATOM 763 C CA . PHE A 1 95 ? -13.735 0.571 14.804 1.00 81.81 95 PHE A CA 1
ATOM 764 C C . PHE A 1 95 ? -12.930 1.853 14.586 1.00 81.81 95 PHE A C 1
ATOM 766 O O . PHE A 1 95 ? -11.781 1.793 14.156 1.00 81.81 95 PHE A O 1
ATOM 773 N N . ARG A 1 96 ? -13.493 3.013 14.950 1.00 80.12 96 ARG A N 1
ATOM 774 C CA . ARG A 1 96 ? -12.785 4.295 14.861 1.00 80.12 96 ARG A CA 1
ATOM 775 C C . ARG A 1 96 ? -11.565 4.343 15.786 1.00 80.12 96 ARG A C 1
ATOM 777 O O . ARG A 1 96 ? -10.565 4.932 15.396 1.00 80.12 96 ARG A O 1
ATOM 784 N N . ASN A 1 97 ? -11.611 3.694 16.954 1.00 81.38 97 ASN A N 1
ATOM 785 C CA . ASN A 1 97 ? -10.453 3.613 17.850 1.00 81.38 97 ASN A CA 1
ATOM 786 C C . ASN A 1 97 ? -9.397 2.596 17.374 1.00 81.38 97 ASN A C 1
ATOM 788 O O . ASN A 1 97 ? -8.199 2.811 17.526 1.00 81.38 97 ASN A O 1
ATOM 792 N N . VAL A 1 98 ? -9.832 1.502 16.744 1.00 85.38 98 VAL A N 1
ATOM 793 C CA . VAL A 1 98 ? -8.950 0.454 16.193 1.00 85.38 98 VAL A CA 1
ATOM 794 C C . VAL A 1 98 ? -8.306 0.856 14.859 1.00 85.38 98 VAL A C 1
ATOM 796 O O . VAL A 1 98 ? -7.285 0.287 14.464 1.00 85.38 98 VAL A O 1
ATOM 799 N N . LEU A 1 99 ? -8.859 1.860 14.176 1.00 84.19 99 LEU A N 1
ATOM 800 C CA . LEU A 1 99 ? -8.329 2.360 12.910 1.00 84.19 99 LEU A CA 1
ATOM 801 C C . LEU A 1 99 ? -6.885 2.861 13.047 1.00 84.19 99 LEU A C 1
ATOM 803 O O . LEU A 1 99 ? -6.101 2.682 12.121 1.00 84.19 99 LEU A O 1
ATOM 807 N N . LEU A 1 100 ? -6.512 3.417 14.202 1.00 83.81 100 LEU A N 1
ATOM 808 C CA . LEU A 1 100 ? -5.158 3.910 14.447 1.00 83.81 100 LEU A CA 1
ATOM 809 C C . LEU A 1 100 ? -4.104 2.778 14.393 1.00 83.81 100 LEU A C 1
ATOM 811 O O . LEU A 1 100 ? -3.223 2.843 13.532 1.00 83.81 100 LEU A O 1
ATOM 815 N N . PRO A 1 101 ? -4.197 1.700 15.203 1.00 83.94 101 PRO A N 1
ATOM 816 C CA . PRO A 1 101 ? -3.323 0.532 15.055 1.00 83.94 101 PRO A CA 1
ATOM 817 C C . PRO A 1 101 ? -3.306 -0.060 13.639 1.00 83.94 101 PRO A C 1
ATOM 819 O O . PRO A 1 101 ? -2.248 -0.450 13.137 1.00 83.94 101 PRO A O 1
ATOM 822 N N . ALA A 1 102 ? -4.467 -0.114 12.976 1.00 87.19 102 ALA A N 1
ATOM 823 C CA . ALA A 1 102 ? -4.578 -0.644 11.620 1.00 87.19 102 ALA A CA 1
ATOM 824 C C . ALA A 1 102 ? -3.823 0.223 10.596 1.00 87.19 102 ALA A C 1
ATOM 826 O O . ALA A 1 102 ? -3.111 -0.313 9.746 1.00 87.19 102 ALA A O 1
ATOM 827 N N . LEU A 1 103 ? -3.921 1.551 10.698 1.00 87.81 103 LEU A N 1
ATOM 828 C CA . LEU A 1 103 ? -3.207 2.490 9.833 1.00 87.81 103 LEU A CA 1
ATOM 829 C C . LEU A 1 103 ? -1.693 2.402 10.024 1.00 87.81 103 LEU A C 1
ATOM 831 O O . LEU A 1 103 ? -0.966 2.300 9.038 1.00 87.81 103 LEU A O 1
ATOM 835 N N . THR A 1 104 ? -1.215 2.349 11.268 1.00 87.06 104 THR A N 1
ATOM 836 C CA . THR A 1 104 ? 0.219 2.198 11.562 1.00 87.06 104 THR A CA 1
ATOM 837 C C . THR A 1 104 ? 0.777 0.901 10.974 1.00 87.06 104 THR A C 1
ATOM 839 O O . THR A 1 104 ? 1.808 0.911 10.298 1.00 87.06 104 THR A O 1
ATOM 842 N N . SER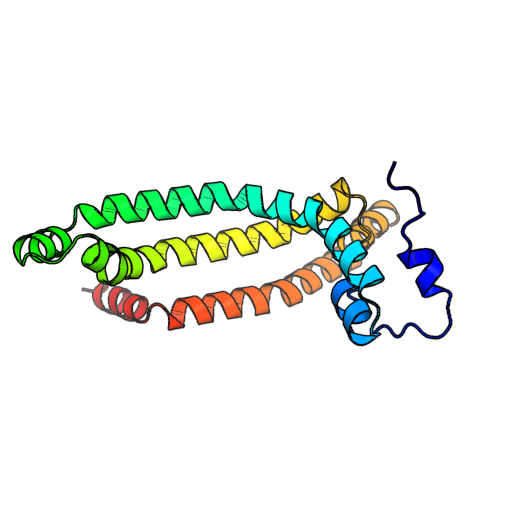 A 1 105 ? 0.062 -0.215 11.147 1.00 90.12 105 SER A N 1
ATOM 843 C CA . SER A 1 105 ? 0.440 -1.493 10.532 1.00 90.12 105 SER A CA 1
ATOM 844 C C . SER A 1 105 ? 0.394 -1.451 9.003 1.00 90.12 105 SER A C 1
ATOM 846 O O . SER A 1 105 ? 1.182 -2.132 8.339 1.00 90.12 105 SER A O 1
ATOM 848 N N . THR A 1 106 ? -0.538 -0.688 8.431 1.00 89.31 106 THR A N 1
ATOM 849 C CA . THR A 1 106 ? -0.669 -0.536 6.980 1.00 89.31 106 THR A CA 1
ATOM 850 C C . THR A 1 106 ? 0.532 0.215 6.416 1.00 89.31 106 THR A C 1
ATOM 852 O O . THR A 1 106 ? 1.107 -0.237 5.431 1.00 89.31 106 THR A O 1
ATOM 855 N N . THR A 1 107 ? 0.997 1.284 7.073 1.00 88.94 107 THR A N 1
ATOM 856 C CA . THR A 1 107 ? 2.217 1.994 6.654 1.00 88.94 107 THR A CA 1
ATOM 857 C C . THR A 1 107 ? 3.435 1.072 6.639 1.00 88.94 107 THR A C 1
ATOM 859 O O . THR A 1 107 ? 4.154 1.027 5.642 1.00 88.94 107 THR A O 1
ATOM 862 N N . LEU A 1 108 ? 3.633 0.278 7.698 1.00 88.81 108 LEU A N 1
ATOM 863 C CA . LEU A 1 108 ? 4.743 -0.678 7.758 1.00 88.81 108 LEU A CA 1
ATOM 864 C C . LEU A 1 108 ? 4.642 -1.748 6.657 1.00 88.81 108 LEU A C 1
ATOM 866 O O . LEU A 1 108 ? 5.646 -2.147 6.061 1.00 88.81 108 LEU A O 1
ATOM 870 N N . SER A 1 109 ? 3.419 -2.184 6.351 1.00 91.00 109 SER A N 1
ATOM 871 C CA . SER A 1 109 ? 3.167 -3.135 5.268 1.00 91.00 109 SER A CA 1
ATOM 872 C C . SER A 1 109 ? 3.497 -2.534 3.906 1.00 91.00 109 SER A C 1
ATOM 874 O O . SER A 1 109 ? 4.121 -3.205 3.098 1.00 91.00 109 SER A O 1
ATOM 876 N N . ILE A 1 110 ? 3.164 -1.264 3.660 1.00 89.00 110 ILE A N 1
ATOM 877 C CA . ILE A 1 110 ? 3.489 -0.592 2.395 1.00 89.00 110 ILE A CA 1
ATOM 878 C C . ILE A 1 110 ? 5.003 -0.450 2.215 1.00 89.00 110 ILE A C 1
ATOM 880 O O . ILE A 1 110 ? 5.509 -0.733 1.134 1.00 89.00 110 ILE A O 1
ATOM 884 N N . ALA A 1 111 ? 5.746 -0.097 3.268 1.00 87.00 111 ALA A N 1
ATOM 885 C CA . ALA A 1 111 ? 7.210 -0.074 3.207 1.00 87.00 111 ALA A CA 1
ATOM 886 C C . ALA A 1 111 ? 7.783 -1.456 2.851 1.00 87.00 111 ALA A C 1
ATOM 888 O O . ALA A 1 111 ? 8.663 -1.578 2.003 1.00 87.00 111 ALA A O 1
ATOM 889 N N . SER A 1 112 ? 7.225 -2.507 3.450 1.00 88.00 112 SER A N 1
ATOM 890 C CA . SER A 1 112 ? 7.622 -3.891 3.176 1.00 88.00 112 SER A CA 1
ATOM 891 C C . SER A 1 112 ? 7.258 -4.342 1.755 1.00 88.00 112 SER A C 1
ATOM 893 O O . SER A 1 112 ? 8.027 -5.068 1.129 1.00 88.00 112 SER A O 1
ATOM 895 N N . LEU A 1 113 ? 6.114 -3.893 1.226 1.00 89.88 113 LEU A N 1
ATOM 896 C CA . LEU A 1 113 ? 5.677 -4.168 -0.144 1.00 89.88 113 LEU A CA 1
ATOM 897 C C . LEU A 1 113 ? 6.662 -3.605 -1.168 1.00 89.88 113 LEU A C 1
ATOM 899 O O . LEU A 1 113 ? 6.972 -4.296 -2.131 1.00 89.88 113 LEU A O 1
ATOM 903 N N . LEU A 1 114 ? 7.187 -2.397 -0.943 1.00 87.19 114 LEU A N 1
ATOM 904 C CA . LEU A 1 114 ? 8.179 -1.779 -1.831 1.00 87.19 114 LEU A CA 1
ATOM 905 C C . LEU A 1 114 ? 9.445 -2.638 -1.937 1.00 87.19 114 LEU A C 1
ATOM 907 O O . LEU A 1 114 ? 9.936 -2.876 -3.036 1.00 87.19 114 LEU A O 1
ATOM 911 N N . THR A 1 115 ? 9.917 -3.189 -0.817 1.00 83.88 115 THR A N 1
ATOM 912 C CA . THR A 1 115 ? 11.017 -4.165 -0.815 1.00 83.88 115 THR A CA 1
ATOM 913 C C . THR A 1 115 ? 10.604 -5.494 -1.459 1.00 83.88 115 THR A C 1
ATOM 915 O O . THR A 1 115 ? 11.391 -6.118 -2.167 1.00 83.88 115 THR A O 1
ATOM 918 N N . GLY A 1 116 ? 9.361 -5.935 -1.252 1.00 85.94 116 GLY A N 1
ATOM 919 C CA . GLY A 1 116 ? 8.816 -7.169 -1.824 1.00 85.94 116 GLY A CA 1
ATOM 920 C C . GLY A 1 116 ? 8.685 -7.148 -3.350 1.00 85.94 116 GLY A C 1
ATOM 921 O O . GLY A 1 116 ? 8.799 -8.200 -3.979 1.00 85.94 116 GLY A O 1
ATOM 922 N N . VAL A 1 117 ? 8.508 -5.971 -3.961 1.00 86.56 117 VAL A N 1
ATOM 923 C CA . VAL A 1 117 ? 8.450 -5.809 -5.425 1.00 86.56 117 VAL A CA 1
ATOM 924 C C . VAL A 1 117 ? 9.721 -6.337 -6.095 1.00 86.56 117 VAL A C 1
ATOM 926 O O . VAL A 1 117 ? 9.615 -7.058 -7.082 1.00 86.56 117 VAL A O 1
ATOM 929 N N . PHE A 1 118 ? 10.901 -6.104 -5.510 1.00 85.50 118 PHE A N 1
ATOM 930 C CA . PHE A 1 118 ? 12.175 -6.645 -6.007 1.00 85.50 118 PHE A CA 1
ATOM 931 C C . PHE A 1 118 ? 12.151 -8.179 -6.145 1.00 85.50 118 PHE A C 1
ATOM 933 O O . PHE A 1 118 ? 12.581 -8.757 -7.148 1.00 85.50 118 PHE A O 1
ATOM 940 N N . ILE A 1 119 ? 11.620 -8.852 -5.120 1.00 85.62 119 ILE A N 1
ATOM 941 C CA . ILE A 1 119 ? 11.537 -10.315 -5.070 1.00 85.62 119 ILE A CA 1
ATOM 942 C C . ILE A 1 119 ? 10.567 -10.814 -6.144 1.00 85.62 119 ILE A C 1
ATOM 944 O O . ILE A 1 119 ? 10.854 -11.779 -6.849 1.00 85.62 119 ILE A O 1
ATOM 948 N N . ILE A 1 120 ? 9.431 -10.139 -6.293 1.00 88.25 120 ILE A N 1
ATOM 949 C CA . ILE A 1 120 ? 8.397 -10.487 -7.267 1.00 88.25 120 ILE A CA 1
ATOM 950 C C . 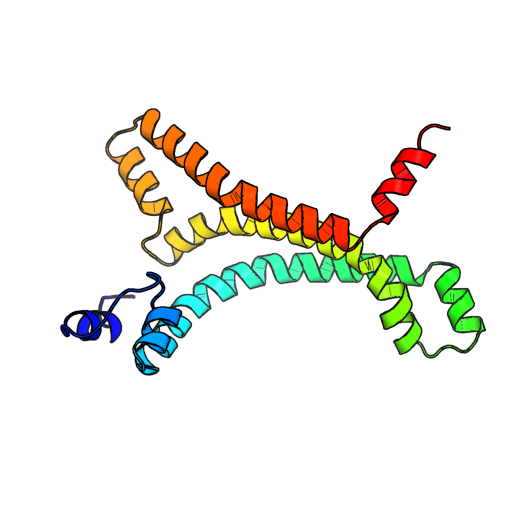ILE A 1 120 ? 8.877 -10.298 -8.704 1.00 88.25 120 ILE A C 1
ATOM 952 O O . ILE A 1 120 ? 8.625 -11.177 -9.525 1.00 88.25 120 ILE A O 1
ATOM 956 N N . GLU A 1 121 ? 9.602 -9.217 -8.999 1.00 85.88 121 GLU A N 1
ATOM 957 C CA . GLU A 1 121 ? 1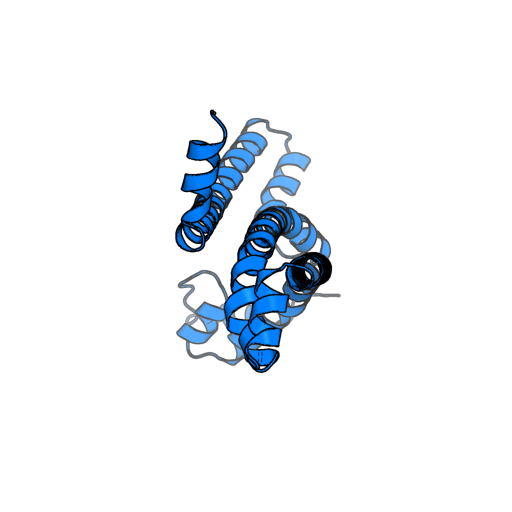0.220 -8.996 -10.313 1.00 85.88 121 GLU A CA 1
ATOM 958 C C . GLU A 1 121 ? 11.113 -10.181 -10.701 1.00 85.88 121 GLU A C 1
ATOM 960 O O . GLU A 1 121 ? 10.997 -10.721 -11.802 1.00 85.88 121 GLU A O 1
ATOM 965 N N . THR A 1 122 ? 11.914 -10.661 -9.745 1.00 83.12 122 THR A N 1
ATOM 966 C CA . THR A 1 122 ? 12.811 -11.806 -9.939 1.00 83.12 122 THR A CA 1
ATOM 967 C C . THR A 1 122 ? 12.048 -13.125 -10.112 1.00 83.12 122 THR A C 1
ATOM 969 O O . THR A 1 122 ? 12.338 -13.889 -11.029 1.00 83.12 122 THR A O 1
ATOM 972 N N . ILE A 1 123 ? 11.061 -13.415 -9.254 1.00 86.00 123 ILE A N 1
ATOM 973 C CA . ILE A 1 123 ? 10.317 -14.690 -9.277 1.00 86.00 123 ILE A CA 1
ATOM 974 C C . ILE A 1 123 ? 9.437 -14.812 -10.525 1.00 86.00 123 ILE A C 1
ATOM 976 O O . ILE A 1 123 ? 9.353 -15.885 -11.121 1.00 86.00 123 ILE A O 1
ATOM 980 N N . PHE A 1 124 ? 8.774 -13.726 -10.922 1.00 83.31 124 PHE A N 1
ATOM 981 C CA . PHE A 1 124 ? 7.860 -13.719 -12.065 1.00 83.31 124 PHE A CA 1
ATOM 982 C C . PHE A 1 124 ? 8.544 -13.350 -13.387 1.00 83.31 124 PHE A C 1
ATOM 984 O O . PHE A 1 124 ? 7.862 -13.251 -14.407 1.00 83.31 124 PHE A O 1
ATOM 991 N N . ASN A 1 125 ? 9.874 -13.183 -13.391 1.00 80.19 125 ASN A N 1
ATOM 992 C CA . ASN A 1 125 ? 10.667 -12.774 -14.553 1.00 80.19 125 ASN A CA 1
ATOM 993 C C . ASN A 1 125 ? 10.083 -11.529 -15.251 1.00 80.19 125 ASN A C 1
ATOM 995 O O . ASN A 1 125 ? 10.005 -11.443 -16.480 1.00 80.19 125 ASN A O 1
ATOM 999 N N . MET A 1 126 ? 9.599 -10.590 -14.437 1.00 78.12 126 MET A N 1
ATOM 1000 C CA . MET A 1 126 ? 9.115 -9.299 -14.896 1.00 78.12 126 MET A CA 1
ATOM 1001 C C . MET A 1 126 ? 10.305 -8.354 -15.007 1.00 78.12 126 MET A C 1
ATOM 1003 O O . MET A 1 126 ? 11.034 -8.157 -14.037 1.00 78.12 126 MET A O 1
ATOM 1007 N N . HIS A 1 127 ? 10.468 -7.750 -16.183 1.00 76.81 127 HIS A N 1
ATOM 1008 C CA . HIS A 1 127 ? 11.528 -6.780 -16.426 1.00 76.81 127 HIS A CA 1
ATOM 1009 C C . HIS A 1 127 ? 11.175 -5.476 -15.709 1.00 76.81 127 HIS A C 1
ATOM 1011 O O . HIS A 1 127 ? 10.334 -4.705 -16.177 1.00 76.81 127 HIS A O 1
ATOM 1017 N N . GLY A 1 128 ? 11.763 -5.279 -14.534 1.00 80.19 128 GLY A N 1
ATOM 1018 C CA . GLY A 1 128 ? 11.552 -4.108 -13.692 1.00 80.19 128 GLY A CA 1
ATOM 1019 C C . GLY A 1 128 ? 12.829 -3.307 -13.481 1.00 80.19 128 GLY A C 1
ATOM 1020 O O . GLY A 1 128 ? 13.877 -3.576 -14.071 1.00 80.19 128 GLY A O 1
ATOM 1021 N N . VAL A 1 129 ? 12.749 -2.302 -12.609 1.00 81.06 129 VAL A N 1
ATOM 1022 C CA . VAL A 1 129 ? 13.902 -1.438 -12.319 1.00 81.06 129 VAL A CA 1
ATOM 1023 C C . VAL A 1 129 ? 15.013 -2.235 -11.639 1.00 81.06 129 VAL A C 1
ATOM 1025 O O . VAL A 1 129 ? 16.186 -1.997 -11.917 1.00 81.06 129 VAL A O 1
ATOM 1028 N N . SER A 1 130 ? 14.660 -3.228 -10.818 1.00 79.81 130 SER A N 1
ATOM 1029 C CA . SER A 1 130 ? 15.608 -4.065 -10.074 1.00 79.81 130 SER A CA 1
ATOM 1030 C C . SER A 1 130 ? 16.552 -4.847 -10.979 1.00 79.81 130 SER A C 1
ATOM 1032 O O . SER A 1 130 ? 17.718 -5.074 -10.646 1.00 79.81 130 SER A O 1
ATOM 1034 N N . GLU A 1 131 ? 16.059 -5.253 -12.144 1.00 81.31 131 GLU A N 1
ATOM 1035 C CA . GLU A 1 131 ? 16.842 -5.996 -13.116 1.00 81.31 131 GLU A CA 1
ATOM 1036 C C . GLU A 1 131 ? 18.042 -5.182 -13.615 1.00 81.31 131 GLU A C 1
ATOM 1038 O O . GLU A 1 131 ? 19.145 -5.718 -13.716 1.00 81.31 131 GLU A O 1
ATOM 1043 N N . LEU A 1 132 ? 17.859 -3.876 -13.835 1.00 81.94 132 LEU A N 1
ATOM 1044 C CA . LEU A 1 132 ? 18.923 -2.971 -14.279 1.00 81.94 132 LEU A CA 1
ATOM 1045 C C . LEU A 1 132 ? 20.084 -2.935 -13.279 1.00 81.94 132 LEU A C 1
ATOM 1047 O O . LEU A 1 132 ? 21.247 -2.961 -13.681 1.00 81.94 132 LEU A O 1
ATOM 1051 N N . ILE A 1 133 ? 19.781 -2.950 -11.977 1.00 80.75 133 ILE A N 1
ATOM 1052 C CA . ILE A 1 133 ? 20.814 -2.989 -10.933 1.00 80.75 133 ILE A CA 1
ATOM 1053 C C . ILE A 1 133 ? 21.453 -4.360 -10.854 1.00 80.75 133 ILE A C 1
ATOM 1055 O O . ILE A 1 133 ? 22.673 -4.457 -10.810 1.00 80.75 133 ILE A O 1
ATOM 1059 N N . THR A 1 134 ? 20.655 -5.429 -10.822 1.00 78.38 134 THR A N 1
ATOM 1060 C CA . THR A 1 134 ? 21.215 -6.778 -10.667 1.00 78.38 134 THR A CA 1
ATOM 1061 C C . THR A 1 134 ? 22.113 -7.166 -11.837 1.00 78.38 134 THR A C 1
ATOM 1063 O O . THR A 1 134 ? 23.126 -7.821 -11.608 1.00 78.38 134 THR A O 1
ATOM 1066 N N . ARG A 1 135 ? 21.794 -6.735 -13.065 1.00 81.19 135 ARG A N 1
ATOM 1067 C CA . ARG A 1 135 ? 22.661 -6.906 -14.237 1.00 81.19 135 ARG A CA 1
ATOM 1068 C C . ARG A 1 135 ? 23.883 -5.990 -14.158 1.00 81.19 135 ARG A C 1
ATOM 1070 O O . ARG A 1 135 ? 25.002 -6.487 -14.224 1.00 81.19 135 ARG A O 1
ATOM 1077 N N . GLY A 1 136 ? 23.684 -4.691 -13.917 1.00 78.06 136 GLY A N 1
ATOM 1078 C CA . GLY A 1 136 ? 24.775 -3.715 -13.827 1.00 78.06 136 GLY A CA 1
ATOM 1079 C C . GLY A 1 136 ? 25.815 -4.073 -12.763 1.00 78.06 136 GLY A C 1
ATOM 1080 O O . GLY A 1 136 ? 27.005 -4.093 -13.052 1.00 78.06 136 GLY A O 1
ATOM 1081 N N . LEU A 1 137 ? 25.370 -4.463 -11.567 1.00 77.31 137 LEU A N 1
ATOM 1082 C CA . LEU A 1 137 ? 26.241 -4.830 -10.448 1.00 77.31 137 LEU A CA 1
ATOM 1083 C C . LEU A 1 137 ? 26.985 -6.155 -10.674 1.00 77.31 137 LEU A C 1
ATOM 1085 O O . LEU A 1 137 ? 28.085 -6.334 -10.155 1.00 77.31 137 LEU A O 1
ATOM 1089 N N . ARG A 1 138 ? 26.389 -7.095 -11.422 1.00 77.44 138 ARG A N 1
ATOM 1090 C CA . ARG A 1 138 ? 27.026 -8.377 -11.764 1.00 77.44 138 ARG A CA 1
ATOM 1091 C C . ARG A 1 138 ? 28.072 -8.229 -12.863 1.00 77.44 138 ARG A C 1
ATOM 1093 O O . ARG A 1 138 ? 29.074 -8.932 -12.811 1.00 77.44 138 ARG A O 1
ATOM 1100 N N . GLU A 1 139 ? 27.831 -7.361 -13.843 1.00 77.19 139 GLU A N 1
ATOM 1101 C CA . GLU A 1 139 ? 28.740 -7.175 -14.977 1.00 77.19 139 GLU A CA 1
ATOM 1102 C C . GLU A 1 139 ? 29.890 -6.217 -14.654 1.00 77.19 139 GLU A C 1
ATOM 1104 O O . GLU A 1 139 ? 31.036 -6.517 -14.977 1.00 77.19 139 GLU A O 1
ATOM 1109 N N . THR A 1 140 ? 29.616 -5.096 -13.977 1.00 73.50 140 THR A N 1
ATOM 1110 C CA . THR A 1 140 ? 30.645 -4.152 -13.515 1.00 73.50 140 THR A CA 1
ATOM 1111 C C . THR A 1 140 ? 30.275 -3.632 -12.123 1.00 73.50 140 THR A C 1
ATOM 1113 O O . THR A 1 140 ? 29.388 -2.785 -12.014 1.00 73.50 140 THR A O 1
ATOM 1116 N N . PRO A 1 141 ? 30.924 -4.102 -11.041 1.00 71.50 141 PRO A N 1
ATOM 1117 C CA . PRO A 1 141 ? 30.633 -3.634 -9.689 1.00 71.50 141 PRO A CA 1
ATOM 1118 C C . PRO A 1 141 ? 31.070 -2.171 -9.515 1.00 71.50 141 PRO A C 1
ATOM 1120 O O . PRO A 1 141 ? 32.180 -1.882 -9.075 1.00 71.50 141 PRO A O 1
ATOM 1123 N N . ASP A 1 142 ? 30.201 -1.238 -9.892 1.00 77.94 142 ASP A N 1
ATOM 1124 C CA . ASP A 1 142 ? 30.425 0.197 -9.758 1.00 77.94 142 ASP A CA 1
ATOM 1125 C C . ASP A 1 142 ? 29.673 0.735 -8.532 1.00 77.94 142 ASP A C 1
ATOM 1127 O O . ASP A 1 142 ? 28.447 0.624 -8.415 1.00 77.94 142 ASP A O 1
ATOM 1131 N N . ALA A 1 143 ? 30.417 1.346 -7.607 1.00 80.81 143 ALA A N 1
ATOM 1132 C CA . ALA A 1 143 ? 29.858 2.002 -6.431 1.00 80.81 143 ALA A CA 1
ATOM 1133 C C . ALA A 1 143 ? 28.899 3.147 -6.808 1.00 80.81 143 ALA A C 1
ATOM 1135 O O . ALA A 1 143 ? 27.922 3.386 -6.093 1.00 80.81 143 ALA A O 1
ATOM 1136 N N . ALA A 1 144 ? 29.127 3.821 -7.941 1.00 86.50 144 ALA A N 1
ATOM 1137 C CA . ALA A 1 144 ? 28.259 4.888 -8.426 1.00 86.50 144 ALA A CA 1
ATOM 1138 C C . ALA A 1 144 ? 26.868 4.365 -8.822 1.00 86.50 144 ALA A C 1
ATOM 1140 O O . ALA A 1 144 ? 25.863 5.016 -8.532 1.00 86.50 144 ALA A O 1
ATOM 1141 N N . LEU A 1 145 ? 26.789 3.167 -9.412 1.00 85.38 145 LEU A N 1
ATOM 1142 C CA . LEU A 1 145 ? 25.523 2.535 -9.797 1.00 85.38 145 LEU A CA 1
ATOM 1143 C C . LEU A 1 145 ? 24.690 2.144 -8.567 1.00 85.38 145 LEU A C 1
ATOM 1145 O O . LEU A 1 145 ? 23.489 2.417 -8.517 1.00 85.38 145 LEU A O 1
ATOM 1149 N N . ALA A 1 146 ? 25.330 1.569 -7.545 1.00 85.69 146 ALA A N 1
ATOM 1150 C CA . ALA A 1 146 ? 24.662 1.241 -6.285 1.00 85.69 146 ALA A CA 1
ATOM 1151 C C . ALA A 1 146 ? 24.142 2.499 -5.564 1.00 85.69 146 ALA A C 1
ATOM 1153 O O . ALA A 1 146 ? 23.002 2.520 -5.094 1.00 85.69 146 ALA A O 1
ATOM 1154 N N . LEU A 1 147 ? 24.948 3.567 -5.520 1.00 89.19 147 LEU A N 1
ATOM 1155 C CA . LEU A 1 147 ? 24.556 4.842 -4.916 1.00 89.19 147 LEU A CA 1
ATOM 1156 C C . LEU A 1 147 ? 23.399 5.501 -5.680 1.00 89.19 147 LEU A C 1
ATOM 1158 O O . LEU A 1 147 ? 22.438 5.957 -5.061 1.00 89.19 147 LEU A O 1
ATOM 1162 N N . GLY A 1 148 ? 23.453 5.509 -7.014 1.00 89.00 148 GLY A N 1
ATOM 1163 C CA . GLY A 1 148 ? 22.383 6.041 -7.858 1.00 89.00 148 GLY A CA 1
ATOM 1164 C C . GLY A 1 148 ? 21.054 5.325 -7.620 1.00 89.00 148 GLY A C 1
ATOM 1165 O O . GLY A 1 148 ? 20.018 5.974 -7.471 1.00 89.00 148 GLY A O 1
ATOM 1166 N N . PHE A 1 149 ? 21.081 3.997 -7.486 1.00 86.31 149 PHE A N 1
ATOM 1167 C CA . PHE A 1 149 ? 19.886 3.227 -7.154 1.00 86.31 149 PHE A CA 1
ATOM 1168 C C . PHE A 1 149 ? 19.355 3.504 -5.743 1.00 86.31 149 PHE A C 1
ATOM 1170 O O . PHE A 1 149 ? 18.140 3.606 -5.553 1.00 86.31 149 PHE A O 1
ATOM 1177 N N . ALA A 1 150 ? 20.241 3.654 -4.756 1.00 88.69 150 ALA A N 1
ATOM 1178 C CA . ALA A 1 150 ? 19.836 4.014 -3.402 1.00 88.69 150 ALA A CA 1
ATOM 1179 C C . ALA A 1 150 ? 19.113 5.372 -3.388 1.00 88.69 150 ALA A C 1
ATOM 1181 O O . ALA A 1 150 ? 18.012 5.477 -2.848 1.00 88.69 150 ALA A O 1
ATOM 1182 N N . VAL A 1 151 ? 19.677 6.385 -4.056 1.00 92.94 151 VAL A N 1
ATOM 1183 C CA . VAL A 1 151 ? 19.059 7.715 -4.187 1.00 92.94 151 VAL A CA 1
ATOM 1184 C C . VAL A 1 151 ? 17.724 7.636 -4.929 1.00 92.94 151 VAL A C 1
ATOM 1186 O O . VAL A 1 151 ? 16.738 8.205 -4.464 1.00 92.94 151 VAL A O 1
ATOM 1189 N N . TYR A 1 152 ? 17.661 6.893 -6.038 1.00 89.50 152 TYR A N 1
ATOM 1190 C CA . TYR A 1 152 ? 16.424 6.663 -6.789 1.00 89.50 152 TYR A CA 1
ATOM 1191 C C . TYR A 1 152 ? 15.323 6.050 -5.913 1.00 89.50 152 TYR A C 1
ATOM 1193 O O . TYR A 1 152 ? 14.193 6.537 -5.887 1.00 89.50 152 TYR A O 1
ATOM 1201 N N . THR A 1 153 ? 15.662 5.010 -5.151 1.00 88.19 153 THR A N 1
ATOM 1202 C CA . THR A 1 153 ? 14.718 4.314 -4.271 1.00 88.19 153 THR A CA 1
ATOM 1203 C C . THR A 1 153 ? 14.211 5.244 -3.175 1.00 88.19 153 THR A C 1
ATOM 1205 O O . THR A 1 153 ? 13.010 5.293 -2.919 1.00 88.19 153 THR A O 1
ATOM 1208 N N . VAL A 1 154 ? 15.092 6.045 -2.569 1.00 92.06 154 VAL A N 1
ATOM 1209 C CA . VAL A 1 154 ? 14.692 7.058 -1.582 1.00 92.06 154 VAL A CA 1
ATOM 1210 C C . VAL A 1 154 ? 13.747 8.082 -2.207 1.00 92.06 154 VAL A C 1
ATOM 1212 O O . VAL A 1 154 ? 12.698 8.358 -1.633 1.00 92.06 154 VAL A O 1
ATOM 1215 N N . LEU A 1 155 ? 14.064 8.605 -3.393 1.00 93.44 155 LEU A N 1
ATOM 1216 C CA . 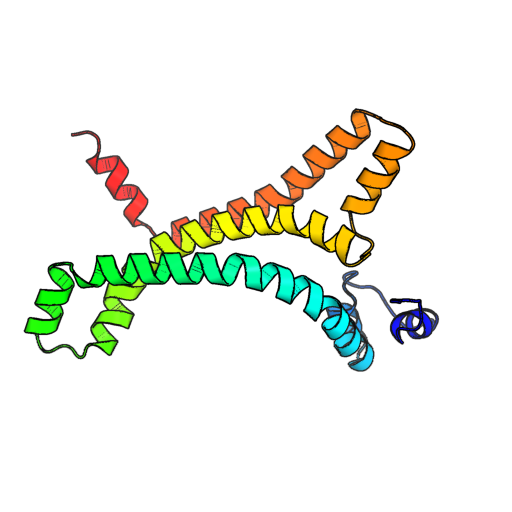LEU A 1 155 ? 13.237 9.598 -4.081 1.00 93.44 155 LEU A CA 1
ATOM 1217 C C . LEU A 1 155 ? 11.837 9.063 -4.430 1.00 93.44 155 LEU A C 1
ATOM 1219 O O . LEU A 1 155 ? 10.874 9.824 -4.429 1.00 93.44 155 LEU A O 1
ATOM 1223 N N . LEU A 1 156 ? 11.716 7.761 -4.695 1.00 88.75 156 LEU A N 1
ATOM 1224 C CA . LEU A 1 156 ? 10.443 7.105 -4.987 1.00 88.75 156 LEU A CA 1
ATOM 1225 C C . LEU A 1 156 ? 9.640 6.800 -3.714 1.00 88.75 156 LEU A C 1
ATOM 1227 O O . LEU A 1 156 ? 8.435 7.044 -3.660 1.00 88.75 156 LEU A O 1
ATOM 1231 N N . ILE A 1 157 ? 10.296 6.278 -2.675 1.00 90.19 157 ILE A N 1
ATOM 1232 C CA . ILE A 1 157 ? 9.631 5.822 -1.447 1.00 90.19 157 ILE A CA 1
ATOM 1233 C C . ILE A 1 157 ? 9.289 6.990 -0.516 1.00 90.19 157 ILE A C 1
ATOM 1235 O O . ILE A 1 157 ? 8.223 6.987 0.098 1.00 90.19 157 ILE A O 1
ATOM 1239 N N . MET A 1 158 ? 10.158 7.998 -0.411 1.00 93.19 158 MET A N 1
ATOM 1240 C CA . MET A 1 158 ? 9.974 9.148 0.480 1.00 93.19 158 MET A CA 1
ATOM 1241 C C . MET A 1 158 ? 8.627 9.869 0.280 1.00 93.19 158 MET A C 1
ATOM 1243 O O . MET A 1 158 ? 7.915 10.027 1.271 1.00 93.19 158 MET A O 1
ATOM 1247 N N . PRO A 1 159 ? 8.209 10.283 -0.935 1.00 94.19 159 PRO A N 1
ATOM 1248 C CA . PRO A 1 159 ? 6.924 10.960 -1.121 1.00 94.19 159 PRO A CA 1
ATOM 1249 C C . PRO A 1 159 ? 5.728 10.050 -0.819 1.00 94.19 159 PRO A C 1
ATOM 1251 O O . PRO A 1 159 ? 4.715 10.520 -0.296 1.00 94.19 159 PRO A O 1
ATOM 1254 N N . LEU A 1 160 ? 5.839 8.746 -1.092 1.00 91.38 160 LEU A N 1
ATOM 1255 C CA . LEU A 1 160 ? 4.800 7.778 -0.744 1.00 91.38 160 LEU A CA 1
ATOM 1256 C C . LEU A 1 160 ? 4.648 7.657 0.779 1.00 91.38 160 LEU A C 1
ATOM 1258 O O . LEU A 1 160 ? 3.534 7.748 1.291 1.00 91.38 160 LEU A O 1
ATOM 1262 N N . MET A 1 161 ? 5.758 7.498 1.504 1.00 90.94 161 MET A N 1
ATOM 1263 C CA . MET A 1 161 ? 5.751 7.429 2.968 1.00 90.94 161 MET A CA 1
ATOM 1264 C C . MET A 1 161 ? 5.248 8.728 3.589 1.00 90.94 161 MET A C 1
ATOM 1266 O O . MET A 1 161 ? 4.370 8.686 4.445 1.00 90.94 161 MET A O 1
ATOM 1270 N N . LEU A 1 162 ? 5.695 9.877 3.077 1.00 92.69 162 LEU A N 1
ATOM 1271 C CA . LEU A 1 162 ? 5.214 11.185 3.511 1.00 92.69 162 LEU A CA 1
ATOM 1272 C C . LEU A 1 162 ? 3.696 11.318 3.328 1.00 92.69 162 LEU A C 1
ATOM 1274 O O . LEU A 1 162 ? 3.003 11.796 4.220 1.00 92.69 162 LEU A O 1
ATOM 1278 N N . THR A 1 163 ? 3.159 10.850 2.200 1.00 93.50 163 THR A N 1
ATOM 1279 C CA . THR A 1 163 ? 1.710 10.854 1.953 1.00 93.50 163 THR A CA 1
ATOM 1280 C C . THR A 1 163 ? 0.969 10.002 2.985 1.00 93.50 163 THR A C 1
ATOM 1282 O O . THR A 1 163 ? -0.061 10.421 3.510 1.00 93.50 163 THR A O 1
ATOM 1285 N N . LEU A 1 164 ? 1.496 8.824 3.326 1.00 90.44 164 LEU A N 1
ATOM 1286 C CA . LEU A 1 164 ? 0.907 7.955 4.349 1.00 90.44 164 LEU A CA 1
ATOM 1287 C C . LEU A 1 164 ? 0.986 8.567 5.747 1.00 90.44 164 LEU A C 1
ATOM 1289 O O . LEU A 1 164 ? 0.042 8.430 6.524 1.00 90.44 164 LEU A O 1
ATOM 1293 N N . ASP A 1 165 ? 2.080 9.249 6.067 1.00 88.69 165 ASP A N 1
ATOM 1294 C CA . ASP A 1 165 ? 2.239 9.965 7.329 1.00 88.69 165 ASP A CA 1
ATOM 1295 C C . ASP A 1 165 ? 1.249 11.128 7.440 1.00 88.69 165 ASP A C 1
ATOM 1297 O O . ASP A 1 165 ? 0.599 11.276 8.475 1.00 88.69 165 ASP A O 1
ATOM 1301 N N . ILE A 1 166 ? 1.035 11.874 6.352 1.00 90.38 166 ILE A N 1
ATOM 1302 C CA . ILE A 1 166 ? 0.000 12.914 6.272 1.00 90.38 166 ILE A CA 1
ATOM 1303 C C . ILE A 1 166 ? -1.395 12.307 6.466 1.00 90.38 166 ILE A C 1
ATOM 1305 O O . ILE A 1 166 ? -2.181 12.829 7.253 1.00 90.38 166 ILE A O 1
ATOM 1309 N N . ILE A 1 167 ? -1.710 11.191 5.797 1.00 89.00 167 ILE A N 1
ATOM 1310 C CA . ILE A 1 167 ? -3.002 10.504 5.958 1.00 89.00 167 ILE A CA 1
ATOM 1311 C C . ILE A 1 167 ? -3.203 10.071 7.415 1.00 89.00 167 ILE A C 1
ATOM 1313 O O . ILE A 1 167 ? -4.274 10.303 7.975 1.00 89.00 167 ILE A O 1
ATOM 1317 N N . LYS A 1 168 ? -2.181 9.489 8.055 1.00 83.62 168 LYS A N 1
ATOM 1318 C CA . LYS A 1 168 ? -2.236 9.123 9.478 1.00 83.62 168 LYS A CA 1
ATOM 1319 C C . LYS A 1 168 ? -2.485 10.342 10.366 1.00 83.62 168 LYS A C 1
ATOM 1321 O O . LYS A 1 168 ? -3.364 10.279 11.219 1.00 83.62 168 LYS A O 1
ATOM 1326 N N . ALA A 1 169 ? -1.771 11.443 10.132 1.00 83.81 169 ALA A N 1
ATOM 1327 C CA . ALA A 1 169 ? -1.933 12.681 10.892 1.00 83.81 169 ALA A CA 1
ATOM 1328 C C . ALA A 1 169 ? -3.326 13.312 10.714 1.00 83.81 169 ALA A C 1
ATOM 1330 O O . ALA A 1 169 ? -3.876 13.867 11.663 1.00 83.81 169 ALA A O 1
ATOM 1331 N N . LEU A 1 170 ? -3.926 13.209 9.521 1.00 85.44 170 LEU A N 1
ATOM 1332 C CA . LEU A 1 170 ? -5.298 13.667 9.274 1.00 85.44 170 LEU A CA 1
ATOM 1333 C C . LEU A 1 170 ? -6.339 12.797 9.984 1.00 85.44 170 LEU A C 1
ATOM 1335 O O . LEU A 1 170 ? -7.342 13.315 10.476 1.00 85.44 170 LEU A O 1
ATOM 1339 N N . VAL A 1 171 ? -6.136 11.478 9.997 1.00 81.25 171 VAL A N 1
ATOM 1340 C CA . VAL A 1 171 ? -7.071 10.549 10.641 1.00 81.25 171 VAL A CA 1
ATOM 1341 C C . VAL A 1 171 ? -6.988 10.648 12.163 1.00 81.25 171 VAL A C 1
ATOM 1343 O O . VAL A 1 171 ? -8.021 10.507 12.825 1.00 81.25 171 VAL A O 1
ATOM 1346 N N . ASP A 1 172 ? -5.804 10.926 12.713 1.00 70.25 172 ASP A N 1
ATOM 1347 C CA . ASP A 1 172 ? -5.602 11.015 14.153 1.00 70.25 172 ASP A CA 1
ATOM 1348 C C . ASP A 1 172 ? -4.996 12.353 14.627 1.00 70.25 172 ASP A C 1
ATOM 1350 O O . ASP A 1 172 ? -3.778 12.482 14.773 1.00 70.25 172 ASP A O 1
ATOM 1354 N N . PRO A 1 173 ? -5.841 13.347 14.962 1.00 59.59 173 PRO A N 1
ATOM 1355 C CA . PRO A 1 173 ? -5.394 14.567 15.625 1.00 59.59 173 PRO A CA 1
ATOM 1356 C C . PRO A 1 173 ? -5.027 14.370 17.112 1.00 59.59 173 PRO A C 1
ATOM 1358 O O . PRO A 1 173 ? -4.493 15.304 17.709 1.00 59.59 173 PRO A O 1
ATOM 1361 N N . ARG A 1 174 ? -5.289 13.201 17.731 1.00 58.81 174 ARG A N 1
ATOM 1362 C CA . ARG A 1 174 ? -5.052 12.957 19.172 1.00 58.81 174 ARG A CA 1
ATOM 1363 C C . ARG A 1 174 ? -3.612 12.594 19.520 1.00 58.81 174 ARG A C 1
ATOM 1365 O O . ARG A 1 174 ? -3.221 12.809 20.663 1.00 58.81 174 ARG A O 1
ATOM 1372 N N . VAL A 1 175 ? -2.796 12.131 18.565 1.00 55.06 175 VAL A N 1
ATOM 1373 C CA . VAL A 1 175 ? -1.344 11.919 18.791 1.00 55.06 175 VAL A CA 1
ATOM 1374 C C . VAL A 1 175 ? -0.666 13.210 19.274 1.00 55.06 175 VAL A C 1
ATOM 1376 O O . VAL A 1 175 ? 0.305 13.172 20.023 1.00 55.06 175 VAL A O 1
ATOM 1379 N N . ARG A 1 176 ? -1.234 14.370 18.924 1.00 51.78 176 ARG A N 1
ATOM 1380 C CA . ARG A 1 176 ? -0.744 15.678 19.360 1.00 51.78 176 ARG A CA 1
ATOM 1381 C C . ARG A 1 176 ? -1.002 15.978 20.843 1.00 51.78 176 ARG A C 1
ATOM 1383 O O . ARG A 1 176 ? -0.290 16.796 21.408 1.00 51.78 176 ARG A O 1
ATOM 1390 N N . GLU A 1 177 ? -1.972 15.326 21.486 1.00 49.31 177 GLU A N 1
ATOM 1391 C CA . GLU A 1 177 ? -2.326 15.575 22.894 1.00 49.31 177 GLU A CA 1
ATOM 1392 C C . GLU A 1 177 ? -1.554 14.675 23.875 1.00 49.31 177 GLU A C 1
ATOM 1394 O O . GLU A 1 177 ? -1.258 15.106 24.989 1.00 49.31 177 GLU A O 1
ATOM 1399 N N . SER A 1 178 ? -1.150 13.462 23.474 1.00 48.00 178 SER A N 1
ATOM 1400 C CA . SER A 1 178 ? -0.380 12.566 24.354 1.00 48.00 178 SER A CA 1
ATOM 1401 C C . SER A 1 178 ? 1.055 13.040 24.604 1.00 48.00 178 SER A C 1
ATOM 1403 O O . SER A 1 178 ? 1.576 12.818 25.693 1.00 48.00 178 SER A O 1
ATOM 1405 N N . GLU A 1 179 ? 1.687 13.733 23.650 1.00 49.69 179 GLU A N 1
ATOM 1406 C CA . GLU A 1 179 ? 3.020 14.324 23.867 1.00 49.69 179 GLU A CA 1
ATOM 1407 C C . GLU A 1 179 ? 2.973 15.568 24.769 1.00 49.69 179 GLU A C 1
ATOM 1409 O O . GLU A 1 179 ? 3.910 15.820 25.521 1.00 49.69 179 GLU A O 1
ATOM 1414 N N . LEU A 1 180 ? 1.856 16.306 24.770 1.00 50.31 180 LEU A N 1
ATOM 1415 C CA . LEU A 1 180 ? 1.648 17.455 25.661 1.00 50.31 180 LEU A CA 1
ATOM 1416 C C . LEU A 1 180 ? 1.317 17.038 27.106 1.00 50.31 180 LEU A C 1
ATOM 1418 O O . LEU A 1 180 ? 1.540 17.821 28.025 1.00 50.31 180 LEU A O 1
ATOM 1422 N N . SER A 1 181 ? 0.819 15.814 27.318 1.00 48.22 181 SER A N 1
ATOM 1423 C CA . SER A 1 181 ? 0.492 15.265 28.645 1.00 48.22 181 SER A CA 1
ATOM 1424 C C . SER A 1 181 ? 1.581 14.359 29.236 1.00 48.22 181 SER A C 1
ATOM 1426 O O . SER A 1 181 ? 1.483 14.002 30.406 1.00 48.22 181 SER A O 1
ATOM 1428 N N . GLY A 1 182 ? 2.597 13.964 28.461 1.00 43.66 182 GLY A N 1
ATOM 1429 C CA . GLY A 1 182 ? 3.695 13.095 28.911 1.00 43.66 182 GLY A CA 1
ATOM 1430 C C . GLY A 1 182 ? 4.855 13.824 29.600 1.00 43.66 182 GLY A C 1
ATOM 1431 O O . GLY A 1 182 ? 5.879 13.204 29.868 1.00 43.66 182 GLY A O 1
ATOM 1432 N N . ASN A 1 183 ? 4.713 15.128 29.855 1.00 43.16 183 ASN A N 1
ATOM 1433 C CA . ASN A 1 183 ? 5.718 15.955 30.524 1.00 43.16 183 ASN A CA 1
ATOM 1434 C C . ASN A 1 183 ? 5.154 16.648 31.780 1.00 43.16 183 ASN A C 1
ATOM 1436 O O . ASN A 1 183 ? 5.415 17.834 31.997 1.00 43.16 183 ASN A O 1
ATOM 1440 N N . GLN A 1 184 ? 4.359 15.913 32.570 1.00 35.16 184 GLN A N 1
ATOM 1441 C CA . GLN A 1 184 ? 4.059 16.197 33.981 1.00 35.16 184 GLN A CA 1
ATOM 1442 C C . GLN A 1 184 ? 4.018 14.905 34.793 1.00 35.16 184 GLN A C 1
ATOM 1444 O O . GLN A 1 184 ? 3.382 13.938 34.319 1.00 35.16 184 GLN A O 1
#

Radius of gyration: 23.35 Å; chains: 1; bounding box: 60×39×70 Å

Sequence (184 aa):
PPGRTSFIELSLTTSTFRHYTGLLTIDGLLNGRPDITIDAFRHLFLPVFSLSLMHWATLGRITRASLINEKDKDYVTAARAHGLPEWRVVWRHTFRNVLLPALTSTTLSIASLLTGVFIIETIFNMHGVSELITRGLRETPDAALALGFAVYTVLLIMPLMLTLDIIKALVDPRVRESELSGNQ

pLDDT: mean 78.68, std 14.12, range [32.09, 94.19]

Secondary structure (DSSP, 8-state):
---S--HHHHHHTSTT---SSS-HHHHHHHTT-HHHHHHHHHHHHHHHHHHHHHHHHHHHHHHHHHHHHHHTSHHHHHHHHTT--HHHHIIIIIHHHHHHHHHHHHHHHHHHHHHHHHHHHHHTT---HHHHHHHHHHHS--HHHHHHHHHHHHHHHHHHHHHHHHHHHHH-TTHHHHHHHS--

Foldseek 3Di:
DPDDDDVVVVVVPPPQQDDPPVQQLVSCVVSVHVSSNVSSCVLVVVLVVVLCVVLVVVLVVLLVVQLVVLCPDPVVVVCVVVVNDPVCCCPPPSNLVSVLSSLVSVLVSVVVSLVVVLVSCVVSVPDDPNVVLVVCCVVDNDPVSVVVVVVVSCVVVVVVSVVSVVVSCVSDVCVVVVVVVVPD